Protein AF-A0A1Y2CDR1-F1 (afdb_monomer_lite)

Sequence (302 aa):
MGEGLAEIFMRPYNFKVWAIEPKYMQCEWLGERVAAPDLKLAVTNVVLNKVAGNWGPNATFKFPARGGTHGIWKAVANTLPAERVKCSTTVVGVDHKKKVVTLENGSTIKYKKLINTMPVTLLSDMLTPKIPKCWLYFPEPDSPFYRATIFSNYSPYNQPAKNVKLPTIRLAKSDAKVAGGAKEGPYWSLMLEVSESSVKPVDLETIMEETIQGCINTGLLLPTDEIVSLYHRRFYHELQKVDIWSRGRFGSWKYEVGNQDHSFMLGVECVDNVLYGVPEMTLHNPNWVNTRKNDERTLAAI

Organism: NCBI:txid329046

Foldseek 3Di:
DDPVCCVPPVQLLVCFVPVDGCVPDDCCLVPPVDDDDDPVVVVVCVVVVNDPPQDDPPSPDDFPPDDTPVVVVVVVCVVDDVVPDDPPWAFQAAEPVQQWTATPVRDIDHDPDDDDPPPPVSHQVRYPPHDQDAKDADSDPQAQFGMKGFQCVVDVVVADDQADWFAQCAFLQDNDGDPDGTDGDDDTDMDTDGDDDPSRHDDPVCNQNRRSSSCCVVVVDPRGDGDRDDDDDDDDDDDDDDPDLQAECRRLVSVLQHDPVSRVLRVVQVVCCVPPVHDSCSSPPSNVPVVDDDDPDDDDDD

Radius of gyration: 27.06 Å; chains: 1; bounding box: 52×78×67 Å

InterPro domains:
  IPR002937 Amine oxidase [PF01593] (37-132)
  IPR036188 FAD/NAD(P)-binding domain superfamily [G3DSA:3.50.50.60] (1-130)
  IPR036188 FAD/NAD(P)-binding domain superfamily [G3DSA:3.50.50.60] (131-302)
  IPR036188 FAD/NAD(P)-binding domain superfamily [SSF51905] (13-144)

Secondary structure (DSSP, 8-state):
--HHHIIIIIHHHHHHHHSS-GGGS-SGGGGGGSPPP-HHHHHHHHHTT----S-STTSS----SSSHHHHHHHHHHTTS-GGG---S--EEEEETTTTEEEETTS-EEE-SS----S-HHHHHHHEESPPPP-EEE--STTSS-SEEEEGGGT-GGGS--TT-EE---EESS--S------EE-----EEEE---BTTB---TTTHHHHHHHHHHHTTSS-TTPEE--------------SS----STTTT--GGG-SHHHHHHHHHHHHHHHHH----HHHH-HHHHHSS---S------

pLDDT: mean 83.05, std 13.32, range [38.0, 97.75]

Structure (mmCIF, N/CA/C/O backbone):
data_AF-A0A1Y2CDR1-F1
#
_entry.id   AF-A0A1Y2CDR1-F1
#
loop_
_atom_site.group_PDB
_atom_site.id
_atom_site.type_symbol
_atom_site.label_atom_id
_atom_site.label_alt_id
_atom_site.label_comp_id
_atom_site.label_asym_id
_atom_site.label_entity_id
_atom_site.label_seq_id
_atom_site.pdbx_PDB_ins_code
_atom_site.Cartn_x
_atom_site.Cartn_y
_atom_site.Cartn_z
_atom_site.occupancy
_atom_site.B_iso_or_equiv
_atom_site.auth_seq_id
_atom_site.auth_comp_id
_atom_site.auth_asym_id
_atom_site.auth_atom_id
_atom_site.pdbx_PDB_model_num
ATOM 1 N N . MET A 1 1 ? 4.660 14.869 -17.079 1.00 60.69 1 MET A N 1
ATOM 2 C CA . MET A 1 1 ? 4.572 15.010 -15.605 1.00 60.69 1 MET A CA 1
ATOM 3 C C . MET A 1 1 ? 5.437 16.189 -15.178 1.00 60.69 1 MET A C 1
ATOM 5 O O . MET A 1 1 ? 6.434 16.423 -15.843 1.00 60.69 1 MET A O 1
ATOM 9 N N . GLY A 1 2 ? 5.045 16.956 -14.156 1.00 74.62 2 GLY A N 1
ATOM 10 C CA . GLY A 1 2 ? 5.834 18.097 -13.667 1.00 74.62 2 GLY A CA 1
ATOM 11 C C . GLY A 1 2 ? 6.881 17.700 -12.620 1.00 74.62 2 GLY A C 1
ATOM 12 O O . GLY A 1 2 ? 6.710 16.694 -11.932 1.00 74.62 2 GLY A O 1
ATOM 13 N N . GLU A 1 3 ? 7.921 18.523 -12.479 1.00 79.94 3 GLU A N 1
ATOM 14 C CA . GLU A 1 3 ? 9.094 18.272 -11.625 1.00 79.94 3 GLU A CA 1
ATOM 15 C C . GLU A 1 3 ? 8.732 17.999 -10.156 1.00 79.94 3 GLU A C 1
ATOM 17 O O . GLU A 1 3 ? 9.258 17.073 -9.553 1.00 79.94 3 GLU A O 1
ATOM 22 N N . GLY A 1 4 ? 7.755 18.722 -9.596 1.00 77.62 4 GLY A N 1
ATOM 23 C CA . GLY A 1 4 ? 7.353 18.534 -8.197 1.00 77.62 4 GLY A CA 1
ATOM 24 C C . GLY A 1 4 ? 6.814 17.132 -7.888 1.00 77.62 4 GLY A C 1
ATOM 25 O O . GLY A 1 4 ? 7.171 16.547 -6.873 1.00 77.62 4 GLY A O 1
ATOM 26 N N . LEU A 1 5 ? 5.994 16.551 -8.774 1.00 69.75 5 LEU A N 1
ATOM 27 C CA . LEU A 1 5 ? 5.486 15.184 -8.579 1.00 69.75 5 LEU A CA 1
ATOM 28 C C . LEU A 1 5 ? 6.578 14.133 -8.833 1.00 69.75 5 LEU A C 1
ATOM 30 O O . LEU A 1 5 ? 6.575 13.069 -8.210 1.00 69.75 5 LEU A O 1
ATOM 34 N N . ALA A 1 6 ? 7.503 14.435 -9.747 1.00 81.19 6 ALA A N 1
ATOM 35 C CA . ALA A 1 6 ? 8.640 13.573 -10.021 1.00 81.19 6 ALA A CA 1
ATOM 36 C C . ALA A 1 6 ? 9.564 13.467 -8.799 1.00 81.19 6 ALA A C 1
ATOM 38 O O . ALA A 1 6 ? 9.912 12.356 -8.413 1.00 81.19 6 ALA A O 1
ATOM 39 N N . GLU A 1 7 ? 9.883 14.596 -8.166 1.00 87.31 7 GLU A N 1
ATOM 40 C CA . GLU A 1 7 ? 10.732 14.671 -6.972 1.00 87.31 7 GLU A CA 1
ATOM 41 C C . GLU A 1 7 ? 10.066 14.087 -5.723 1.00 87.31 7 GLU A C 1
ATOM 43 O O . GLU A 1 7 ? 10.687 13.313 -5.003 1.00 87.31 7 GLU A O 1
ATOM 48 N N . ILE A 1 8 ? 8.790 14.403 -5.475 1.00 80.94 8 ILE A N 1
ATOM 49 C CA . ILE A 1 8 ? 8.113 13.981 -4.237 1.00 80.94 8 ILE A CA 1
ATOM 50 C C . ILE A 1 8 ? 7.775 12.486 -4.253 1.00 80.94 8 ILE A C 1
ATOM 52 O O . ILE A 1 8 ? 7.810 11.836 -3.212 1.00 80.94 8 ILE A O 1
ATOM 56 N N . PHE A 1 9 ? 7.421 11.930 -5.415 1.00 83.69 9 PHE A N 1
ATOM 57 C CA . PHE A 1 9 ? 6.897 10.568 -5.491 1.00 83.69 9 PHE A CA 1
ATOM 58 C C . PHE A 1 9 ? 7.644 9.703 -6.500 1.00 83.69 9 PHE A C 1
ATOM 60 O O . PHE A 1 9 ? 8.236 8.701 -6.115 1.00 83.69 9 PHE A O 1
ATOM 67 N N . MET A 1 10 ? 7.631 10.050 -7.793 1.00 85.50 10 MET A N 1
ATOM 68 C CA . MET A 1 10 ? 8.017 9.074 -8.823 1.00 85.50 10 MET A CA 1
ATOM 69 C C . MET A 1 10 ? 9.483 8.652 -8.754 1.00 85.50 10 MET A C 1
ATOM 71 O O . MET A 1 10 ? 9.752 7.456 -8.835 1.00 85.50 10 MET A O 1
ATOM 75 N N . ARG A 1 11 ? 10.427 9.589 -8.621 1.00 90.75 11 ARG A N 1
ATOM 76 C CA . ARG A 1 11 ? 11.862 9.282 -8.550 1.00 90.75 11 ARG A CA 1
ATOM 77 C C . ARG A 1 11 ? 12.213 8.464 -7.300 1.00 90.75 11 ARG A C 1
ATOM 79 O O . ARG A 1 11 ? 12.740 7.364 -7.483 1.00 90.75 11 ARG A O 1
ATOM 86 N N . PRO A 1 12 ? 11.890 8.913 -6.068 1.00 92.25 12 PRO A N 1
ATOM 87 C CA . PRO A 1 12 ? 12.250 8.158 -4.870 1.00 92.25 12 PRO A CA 1
ATOM 88 C C . PRO A 1 12 ? 11.519 6.810 -4.792 1.00 92.25 12 PRO A C 1
ATOM 90 O O . PRO A 1 12 ? 12.143 5.789 -4.498 1.00 92.25 12 PRO A O 1
ATOM 93 N N . TYR A 1 13 ? 10.233 6.760 -5.163 1.00 91.44 13 TYR A N 1
ATOM 94 C CA . TYR A 1 13 ? 9.473 5.510 -5.184 1.00 91.44 13 TYR A CA 1
ATOM 95 C C . TYR A 1 13 ? 10.056 4.493 -6.169 1.00 91.44 13 TYR A C 1
ATOM 97 O O . TYR A 1 13 ? 10.316 3.354 -5.788 1.00 91.44 13 TYR A O 1
ATOM 105 N N . ASN A 1 14 ? 10.299 4.885 -7.427 1.00 89.69 14 ASN A N 1
ATOM 106 C CA . ASN A 1 14 ? 10.811 3.947 -8.428 1.00 89.69 14 ASN A CA 1
ATOM 107 C C . ASN A 1 14 ? 12.221 3.462 -8.076 1.00 89.69 14 ASN A C 1
ATOM 109 O O . ASN A 1 14 ? 12.494 2.279 -8.246 1.00 89.69 14 ASN A O 1
ATOM 113 N N . PHE A 1 15 ? 13.085 4.305 -7.502 1.00 92.56 15 PHE A N 1
ATOM 114 C CA . PHE A 1 15 ? 14.374 3.826 -6.999 1.00 92.56 15 PHE A CA 1
ATOM 115 C C . PHE A 1 15 ? 14.202 2.764 -5.897 1.00 92.56 15 PHE A C 1
ATOM 117 O O . PHE A 1 15 ? 14.850 1.717 -5.946 1.00 92.56 15 PHE A O 1
ATOM 124 N N . LYS A 1 16 ? 13.279 2.969 -4.942 1.00 92.69 16 LYS A N 1
ATOM 125 C CA . LYS A 1 16 ? 12.982 1.975 -3.894 1.00 92.69 16 LYS A CA 1
ATOM 126 C C . LYS A 1 16 ? 12.379 0.682 -4.450 1.00 92.69 16 LYS A C 1
ATOM 128 O O . LYS A 1 16 ? 12.640 -0.377 -3.886 1.00 92.69 16 LYS A O 1
ATOM 133 N N . VAL A 1 17 ? 11.591 0.733 -5.524 1.00 88.38 17 VAL A N 1
ATOM 134 C CA . VAL A 1 17 ? 11.005 -0.462 -6.164 1.00 88.38 17 VAL A CA 1
ATOM 135 C C . VAL A 1 17 ? 12.053 -1.236 -6.957 1.00 88.38 17 VAL A C 1
ATOM 137 O O . VAL A 1 17 ? 12.161 -2.451 -6.816 1.00 88.38 17 VAL A O 1
ATOM 140 N N . TRP A 1 18 ? 12.810 -0.533 -7.795 1.00 87.00 18 TRP A N 1
ATOM 141 C CA . TRP A 1 18 ? 13.632 -1.144 -8.838 1.00 87.00 18 TRP A CA 1
ATOM 142 C C . TRP A 1 18 ? 15.090 -1.331 -8.451 1.00 87.00 18 TRP A C 1
ATOM 144 O O . TRP A 1 18 ? 15.818 -1.999 -9.178 1.00 87.00 18 TRP A O 1
ATOM 154 N N . ALA A 1 19 ? 15.519 -0.732 -7.337 1.00 91.12 19 ALA A N 1
ATOM 155 C CA . ALA A 1 19 ? 16.913 -0.717 -6.913 1.00 91.12 19 ALA A CA 1
ATOM 156 C C . ALA A 1 19 ? 17.864 -0.197 -8.014 1.00 91.12 19 ALA A C 1
ATOM 158 O O . ALA A 1 19 ? 19.014 -0.618 -8.101 1.00 91.12 19 ALA A O 1
ATOM 159 N N . ILE A 1 20 ? 17.390 0.712 -8.871 1.00 89.56 20 ILE A N 1
ATOM 160 C CA . ILE A 1 20 ? 18.167 1.396 -9.911 1.00 89.56 20 ILE A CA 1
ATOM 161 C C . ILE A 1 20 ? 17.566 2.783 -10.149 1.00 89.56 20 ILE A C 1
ATOM 163 O O . ILE A 1 20 ? 16.355 2.973 -10.004 1.00 89.56 20 ILE A O 1
ATOM 167 N N . GLU A 1 21 ? 18.392 3.781 -10.475 1.00 87.62 21 GLU A N 1
ATOM 168 C CA . GLU A 1 21 ? 17.863 5.115 -10.761 1.00 87.62 21 GLU A CA 1
ATOM 169 C C . GLU A 1 21 ? 16.975 5.087 -12.018 1.00 87.62 21 GLU A C 1
ATOM 171 O O . GLU A 1 21 ? 17.409 4.564 -13.050 1.00 87.62 21 GLU A O 1
ATOM 176 N N . PRO A 1 22 ? 15.782 5.719 -11.998 1.00 87.88 22 PRO A N 1
ATOM 177 C CA . PRO A 1 22 ? 14.861 5.699 -13.138 1.00 87.88 22 PRO A CA 1
ATOM 178 C C . PRO A 1 22 ? 15.458 6.217 -14.452 1.00 87.88 22 PRO A C 1
ATOM 180 O O . PRO A 1 22 ? 15.007 5.825 -15.521 1.00 87.88 22 PRO A O 1
ATOM 183 N N . LYS A 1 23 ? 16.497 7.066 -14.397 1.00 88.44 23 LYS A N 1
ATOM 184 C CA . LYS A 1 23 ? 17.208 7.573 -15.587 1.00 88.44 23 LYS A CA 1
ATOM 185 C C . LYS A 1 23 ? 17.940 6.479 -16.379 1.00 88.44 23 LYS A C 1
ATOM 187 O O . LYS A 1 23 ? 18.260 6.695 -17.542 1.00 88.44 23 LYS A O 1
ATOM 192 N N . TYR A 1 24 ? 18.213 5.332 -15.754 1.00 87.25 24 TYR A N 1
ATOM 193 C CA . TYR A 1 24 ? 18.814 4.160 -16.397 1.00 87.25 24 TYR A CA 1
ATOM 194 C C . TYR A 1 24 ? 17.770 3.140 -16.868 1.00 87.25 24 TYR A C 1
ATOM 196 O O . TYR A 1 24 ? 18.131 2.097 -17.408 1.00 87.25 24 TYR A O 1
ATOM 204 N N . MET A 1 25 ? 16.479 3.418 -16.671 1.00 83.88 25 MET A N 1
ATOM 205 C CA . MET A 1 25 ? 15.390 2.564 -17.126 1.00 83.88 25 MET A CA 1
ATOM 206 C C . MET A 1 25 ? 14.817 3.107 -18.437 1.00 83.88 25 MET A C 1
ATOM 208 O O . MET A 1 25 ? 14.531 4.298 -18.557 1.00 83.88 25 MET A O 1
ATOM 212 N N . GLN A 1 26 ? 14.595 2.224 -19.413 1.00 84.06 26 GLN A N 1
ATOM 213 C CA . GLN A 1 26 ? 13.733 2.550 -20.553 1.00 84.06 26 GLN A CA 1
ATOM 214 C C . GLN A 1 26 ? 12.286 2.773 -20.074 1.00 84.06 26 GLN A C 1
ATOM 216 O O . GLN A 1 26 ? 11.955 2.401 -18.951 1.00 84.06 26 GLN A O 1
ATOM 221 N N . CYS A 1 27 ? 11.429 3.408 -20.875 1.00 80.75 27 CYS A N 1
ATOM 222 C CA . CYS A 1 27 ? 10.057 3.764 -20.481 1.00 80.75 27 CYS A CA 1
ATOM 223 C C . CYS A 1 27 ? 8.965 3.187 -21.396 1.00 80.75 27 CYS A C 1
ATOM 225 O O . CYS A 1 27 ? 7.785 3.412 -21.142 1.00 80.75 27 CYS A O 1
ATOM 227 N N . GLU A 1 28 ? 9.332 2.423 -22.425 1.00 75.81 28 GLU A N 1
ATOM 228 C CA . GLU A 1 28 ? 8.406 1.798 -23.377 1.00 75.81 28 GLU A CA 1
ATOM 229 C C . GLU A 1 28 ? 7.471 0.793 -22.686 1.00 75.81 28 GLU A C 1
ATOM 231 O O . GLU A 1 28 ? 6.288 0.714 -23.011 1.00 75.81 28 GLU A O 1
ATOM 236 N N . TRP A 1 29 ? 7.965 0.104 -21.650 1.00 73.12 29 TRP A N 1
ATOM 237 C CA . TRP A 1 29 ? 7.190 -0.830 -20.818 1.00 73.12 29 TRP A CA 1
ATOM 238 C C . TRP A 1 29 ? 6.031 -0.178 -20.044 1.00 73.12 29 TRP A C 1
ATOM 240 O O . TRP A 1 29 ? 5.140 -0.878 -19.563 1.00 73.12 29 TRP A O 1
ATOM 250 N N . LEU A 1 30 ? 6.004 1.156 -19.922 1.00 70.06 30 LEU A N 1
ATOM 251 C CA . LEU A 1 30 ? 4.859 1.873 -19.351 1.00 70.06 30 LEU A CA 1
ATOM 252 C C . LEU A 1 30 ? 3.642 1.866 -20.298 1.00 70.06 30 LEU A C 1
ATOM 254 O O . LEU A 1 30 ? 2.528 2.157 -19.851 1.00 70.06 30 LEU A O 1
ATOM 258 N N . GLY A 1 31 ? 3.836 1.533 -21.581 1.00 65.12 31 GLY A N 1
ATOM 259 C CA . GLY A 1 31 ? 2.810 1.592 -22.622 1.00 65.12 31 GLY A CA 1
ATOM 260 C C . GLY A 1 31 ? 2.225 3.001 -22.787 1.00 65.12 31 GLY A C 1
ATOM 261 O O . GLY A 1 31 ? 2.835 4.002 -22.411 1.00 65.12 31 GLY A O 1
ATOM 262 N N . GLU A 1 32 ? 0.990 3.102 -23.281 1.00 53.47 32 GLU A N 1
ATOM 263 C CA . GLU A 1 32 ? 0.272 4.384 -23.446 1.00 53.47 32 GLU A CA 1
ATOM 264 C C . GLU A 1 32 ? -0.205 5.026 -22.121 1.00 53.47 32 GLU A C 1
ATOM 266 O O . GLU A 1 32 ? -1.062 5.908 -22.108 1.00 53.47 32 GLU A O 1
ATOM 271 N N . ARG A 1 33 ? 0.320 4.608 -20.962 1.00 46.41 33 ARG A N 1
ATOM 272 C CA . ARG A 1 33 ? -0.193 5.040 -19.648 1.00 46.41 33 ARG A CA 1
ATOM 273 C C . ARG A 1 33 ? 0.323 6.403 -19.180 1.00 46.41 33 ARG A C 1
ATOM 275 O O . ARG A 1 33 ? -0.021 6.835 -18.079 1.00 46.41 33 ARG A O 1
ATOM 282 N N . VAL A 1 34 ? 1.118 7.102 -19.990 1.00 48.09 34 VAL A N 1
ATOM 283 C CA . VAL A 1 34 ? 1.659 8.429 -19.661 1.00 48.09 34 VAL A CA 1
ATOM 284 C C . VAL A 1 34 ? 1.357 9.409 -20.792 1.00 48.09 34 VAL A C 1
ATOM 286 O O . VAL A 1 34 ? 1.809 9.232 -21.917 1.00 48.09 34 VAL A O 1
ATOM 289 N N . ALA A 1 35 ? 0.607 10.470 -20.481 1.00 43.88 35 ALA A N 1
ATOM 290 C CA . ALA A 1 35 ? 0.272 11.525 -21.436 1.00 43.88 35 ALA A CA 1
ATOM 291 C C . ALA A 1 35 ? 1.541 12.185 -22.012 1.00 43.88 35 ALA A C 1
ATOM 293 O O . ALA A 1 35 ? 2.350 12.748 -21.264 1.00 43.88 35 ALA A O 1
ATOM 294 N N . ALA A 1 36 ? 1.698 12.125 -23.337 1.00 52.69 36 ALA A N 1
ATOM 295 C CA . ALA A 1 36 ? 2.827 12.704 -24.058 1.00 52.69 36 ALA A CA 1
ATOM 296 C C . ALA A 1 36 ? 2.601 14.203 -24.365 1.00 52.69 36 ALA A C 1
ATOM 298 O O . ALA A 1 36 ? 1.495 14.588 -24.750 1.00 52.69 36 ALA A O 1
ATOM 299 N N . PRO A 1 37 ? 3.619 15.069 -24.210 1.00 57.66 37 PRO A N 1
ATOM 300 C CA . PRO A 1 37 ? 3.565 16.456 -24.678 1.00 57.66 37 PRO A CA 1
ATOM 301 C C . PRO A 1 37 ? 3.687 16.557 -26.214 1.00 57.66 37 PRO A C 1
ATOM 303 O O . PRO A 1 37 ? 4.339 15.732 -26.850 1.00 57.66 37 PRO A O 1
ATOM 306 N N . ASP A 1 38 ? 3.073 17.587 -26.812 1.00 62.94 38 ASP A N 1
ATOM 307 C CA . ASP A 1 38 ? 2.983 17.777 -28.270 1.00 62.94 38 ASP A CA 1
ATOM 308 C C . ASP A 1 38 ? 4.299 18.291 -28.891 1.00 62.94 38 ASP A C 1
ATOM 310 O O . ASP A 1 38 ? 4.655 19.471 -28.810 1.00 62.94 38 ASP A O 1
ATOM 314 N N . LEU A 1 39 ? 5.004 17.379 -29.563 1.00 62.25 39 LEU A N 1
ATOM 315 C CA . LEU A 1 39 ? 6.269 17.619 -30.257 1.00 62.25 39 LEU A CA 1
ATOM 316 C C . LEU A 1 39 ? 6.134 18.541 -31.485 1.00 62.25 39 LEU A C 1
ATOM 318 O O . LEU A 1 39 ? 7.068 19.291 -31.782 1.00 62.25 39 LEU A O 1
ATOM 322 N N . LYS A 1 40 ? 4.988 18.540 -32.189 1.00 73.62 40 LYS A N 1
ATOM 323 C CA . LYS A 1 40 ? 4.786 19.407 -33.368 1.00 73.62 40 LYS A CA 1
ATOM 324 C C . LYS A 1 40 ? 4.842 20.874 -32.970 1.00 73.62 40 LYS A C 1
ATOM 326 O O . LYS A 1 40 ? 5.415 21.684 -33.702 1.00 73.62 40 LYS A O 1
ATOM 331 N N . LEU A 1 41 ? 4.298 21.209 -31.803 1.00 65.06 41 LEU A N 1
ATOM 332 C CA . LEU A 1 41 ? 4.302 22.572 -31.283 1.00 65.06 41 LEU A CA 1
ATOM 333 C C . LEU A 1 41 ? 5.728 23.061 -30.973 1.00 65.06 41 LEU A C 1
ATOM 335 O O . LEU A 1 41 ? 6.083 24.193 -31.303 1.00 65.06 41 LEU A O 1
ATOM 339 N N . ALA A 1 42 ? 6.561 22.194 -30.392 1.00 61.66 42 ALA A N 1
ATOM 340 C CA . ALA A 1 42 ? 7.946 22.515 -30.051 1.00 61.66 42 ALA A CA 1
ATOM 341 C C . ALA A 1 42 ? 8.815 22.735 -31.302 1.00 61.66 42 ALA A C 1
ATOM 343 O O . ALA A 1 42 ? 9.504 23.750 -31.404 1.00 61.66 42 ALA A O 1
ATOM 344 N N . VAL A 1 43 ? 8.731 21.830 -32.284 1.00 74.69 43 VAL A N 1
ATOM 345 C CA . VAL A 1 43 ? 9.508 21.921 -33.535 1.00 74.69 43 VAL A CA 1
ATOM 346 C C . VAL A 1 43 ? 9.092 23.139 -34.365 1.00 74.69 43 VAL A C 1
ATOM 348 O O . VAL A 1 43 ? 9.949 23.846 -34.894 1.00 74.69 43 VAL A O 1
ATOM 351 N N . THR A 1 44 ? 7.792 23.442 -34.422 1.00 75.88 44 THR A N 1
ATOM 352 C CA . THR A 1 44 ? 7.270 24.602 -35.165 1.00 75.88 44 THR A CA 1
ATOM 353 C C . THR A 1 44 ? 7.841 25.924 -34.639 1.00 75.88 44 THR A C 1
ATOM 355 O O . THR A 1 44 ? 8.213 26.788 -35.431 1.00 75.88 44 THR A O 1
ATOM 358 N N . ASN A 1 45 ? 7.972 26.085 -33.318 1.00 71.69 45 ASN A N 1
ATOM 359 C CA . ASN A 1 45 ? 8.510 27.316 -32.727 1.00 71.69 45 ASN A CA 1
ATOM 360 C C . ASN A 1 45 ? 10.010 27.507 -33.006 1.00 71.69 45 ASN A C 1
ATOM 362 O O . ASN A 1 45 ? 10.446 28.639 -33.214 1.00 71.69 45 ASN A O 1
ATOM 366 N N . VAL A 1 46 ? 10.780 26.415 -33.071 1.00 70.06 46 VAL A N 1
ATOM 367 C CA . VAL A 1 46 ? 12.217 26.449 -33.394 1.00 70.06 46 VAL A CA 1
ATOM 368 C C . VAL A 1 46 ? 12.448 26.796 -34.866 1.00 70.06 46 VAL A C 1
ATOM 370 O O . VAL A 1 46 ? 13.223 27.700 -35.162 1.00 70.06 46 VAL A O 1
ATOM 373 N N . VAL A 1 47 ? 11.745 26.132 -35.793 1.00 79.56 47 VAL A N 1
ATOM 374 C CA . VAL A 1 47 ? 11.904 26.365 -37.244 1.00 79.56 47 VAL A CA 1
ATOM 375 C C . VAL A 1 47 ? 11.505 27.788 -37.636 1.00 79.56 47 VAL A C 1
ATOM 377 O O . VAL A 1 47 ? 12.155 28.407 -38.473 1.00 79.56 47 VAL A O 1
ATOM 380 N N . LEU A 1 48 ? 10.458 28.331 -37.012 1.00 81.69 48 LEU A N 1
ATOM 381 C CA . LEU A 1 48 ? 9.978 29.688 -37.290 1.00 81.69 48 LEU A CA 1
ATOM 382 C C . LEU A 1 48 ? 10.752 30.778 -36.529 1.00 81.69 48 LEU A C 1
ATOM 384 O O . LEU A 1 48 ? 10.338 31.936 -36.556 1.00 81.69 48 LEU A O 1
ATOM 388 N N . ASN A 1 49 ? 11.839 30.414 -35.834 1.00 58.38 49 ASN A N 1
ATOM 389 C CA . ASN A 1 49 ? 12.648 31.287 -34.979 1.00 58.38 49 ASN A CA 1
ATOM 390 C C . ASN A 1 49 ? 11.790 32.159 -34.041 1.00 58.38 49 ASN A C 1
ATOM 392 O O . ASN A 1 49 ? 12.037 33.348 -33.819 1.00 58.38 49 ASN A O 1
ATOM 396 N N . LYS A 1 50 ? 10.708 31.558 -33.537 1.00 59.25 50 LYS A N 1
ATOM 397 C CA . LYS A 1 50 ? 9.678 32.230 -32.757 1.00 59.25 50 LYS A CA 1
ATOM 398 C C . LYS A 1 50 ? 10.042 32.078 -31.287 1.00 59.25 50 LYS A C 1
ATOM 400 O O . LYS A 1 50 ? 9.887 31.005 -30.707 1.00 59.25 50 LYS A O 1
ATOM 405 N N . VAL A 1 51 ? 10.515 33.160 -30.674 1.00 52.91 51 VAL A N 1
ATOM 406 C CA . VAL A 1 51 ? 10.691 33.214 -29.219 1.00 52.91 51 VAL A CA 1
ATOM 407 C C . VAL A 1 51 ? 9.312 33.022 -28.589 1.00 52.91 51 VAL A C 1
ATOM 409 O O . VAL A 1 51 ? 8.397 33.810 -28.841 1.00 52.91 51 VAL A O 1
ATOM 412 N N . ALA A 1 52 ? 9.129 31.958 -27.804 1.00 57.28 52 ALA A N 1
ATOM 413 C CA . ALA A 1 52 ? 7.945 31.849 -26.964 1.00 57.28 52 ALA A CA 1
ATOM 414 C C . ALA A 1 52 ? 7.954 33.065 -26.024 1.00 57.28 52 ALA A C 1
ATOM 416 O O . ALA A 1 52 ? 8.924 33.265 -25.296 1.00 57.28 52 ALA A O 1
ATOM 417 N N . GLY A 1 53 ? 6.924 33.918 -26.095 1.00 55.19 53 GLY A N 1
ATOM 418 C CA . GLY A 1 53 ? 6.814 35.094 -25.222 1.00 55.19 53 GLY A CA 1
ATOM 419 C C . GLY A 1 53 ? 6.798 34.697 -23.742 1.00 55.19 53 GLY A C 1
ATOM 420 O O . GLY A 1 53 ? 6.756 33.507 -23.445 1.00 55.19 53 GLY A O 1
ATOM 421 N N . ASN A 1 54 ? 6.793 35.672 -22.819 1.00 48.72 54 ASN A N 1
ATOM 422 C CA . ASN A 1 54 ? 6.638 35.417 -21.377 1.00 48.72 54 ASN A CA 1
ATOM 423 C C . ASN A 1 54 ? 5.515 34.401 -21.141 1.00 48.72 54 ASN A C 1
ATOM 425 O O . ASN A 1 54 ? 4.332 34.730 -21.238 1.00 48.72 54 ASN A O 1
ATOM 429 N N . TRP A 1 55 ? 5.902 33.154 -20.892 1.00 43.59 55 TRP A N 1
ATOM 430 C CA . TRP A 1 55 ? 4.975 32.044 -20.841 1.00 43.59 55 TRP A CA 1
ATOM 431 C C . TRP A 1 55 ? 4.834 31.568 -19.410 1.00 43.59 55 TRP A C 1
ATOM 433 O O . TRP A 1 55 ? 5.794 31.417 -18.658 1.00 43.59 55 TRP A O 1
ATOM 443 N N . GLY A 1 56 ? 3.577 31.352 -19.068 1.00 45.81 56 GLY A N 1
ATOM 444 C CA . GLY A 1 56 ? 3.098 30.998 -17.754 1.00 45.81 56 GLY A CA 1
ATOM 445 C C . GLY A 1 56 ? 1.812 31.785 -17.516 1.00 45.81 56 GLY A C 1
ATOM 446 O O . GLY A 1 56 ? 1.803 32.997 -17.742 1.00 45.81 56 GLY A O 1
ATOM 447 N N . PRO A 1 57 ? 0.725 31.163 -17.031 1.00 43.03 57 PRO A N 1
ATOM 448 C CA . PRO A 1 57 ? -0.531 31.862 -16.727 1.00 43.03 57 PRO A CA 1
ATOM 449 C C . PRO A 1 57 ? -0.391 32.981 -15.670 1.00 43.03 57 PRO A C 1
ATOM 451 O O . PRO A 1 57 ? -1.363 33.666 -15.372 1.00 43.03 57 PRO A O 1
ATOM 454 N N . ASN A 1 58 ? 0.819 33.185 -15.136 1.00 48.53 58 ASN A N 1
ATOM 455 C CA . ASN A 1 58 ? 1.171 34.136 -14.088 1.00 48.53 58 ASN A CA 1
ATOM 456 C C . ASN A 1 58 ? 2.148 35.236 -14.562 1.00 48.53 58 ASN A C 1
ATOM 458 O O . ASN A 1 58 ? 2.663 35.971 -13.724 1.00 48.53 58 ASN A O 1
ATOM 462 N N . ALA A 1 59 ? 2.430 35.358 -15.871 1.00 47.66 59 ALA A N 1
ATOM 463 C CA . ALA A 1 59 ? 3.321 36.398 -16.422 1.00 47.66 59 ALA A CA 1
ATOM 464 C C . ALA A 1 59 ? 2.874 37.827 -16.051 1.00 47.66 59 ALA A C 1
ATOM 466 O O . ALA A 1 59 ? 3.687 38.736 -15.906 1.00 47.66 59 ALA A O 1
ATOM 467 N N . THR A 1 60 ? 1.571 37.997 -15.837 1.00 53.47 60 THR A N 1
ATOM 468 C CA . THR A 1 60 ? 0.999 39.015 -14.958 1.00 53.47 60 THR A CA 1
ATOM 469 C C . THR A 1 60 ? -0.016 38.310 -14.064 1.00 53.47 60 THR A C 1
ATOM 471 O O . THR A 1 60 ? -0.720 37.410 -14.519 1.00 53.47 60 THR A O 1
ATOM 474 N N . PHE A 1 61 ? -0.096 38.678 -12.787 1.00 67.94 61 PHE A N 1
ATOM 475 C CA . PHE A 1 61 ? -1.093 38.126 -11.874 1.00 67.94 61 PHE A CA 1
ATOM 476 C C . PHE A 1 61 ? -1.743 39.247 -11.073 1.00 67.94 61 PHE A C 1
ATOM 478 O O . PHE A 1 61 ? -1.123 40.263 -10.759 1.00 67.94 61 PHE A O 1
ATOM 485 N N . LYS A 1 62 ? -3.025 39.070 -10.757 1.00 75.12 62 LYS A N 1
ATOM 486 C CA . LYS A 1 62 ? -3.748 39.987 -9.878 1.00 75.12 62 LYS A CA 1
ATOM 487 C C . LYS A 1 62 ? -3.545 39.528 -8.445 1.00 75.12 62 LYS A C 1
ATOM 489 O O . LYS A 1 62 ? -3.831 38.379 -8.114 1.00 75.12 62 LYS A O 1
ATOM 494 N N . PHE A 1 63 ? -3.078 40.437 -7.603 1.00 76.81 63 PHE A N 1
ATOM 495 C CA . PHE A 1 63 ? -2.950 40.217 -6.172 1.00 76.81 63 PHE A CA 1
ATOM 496 C C . PHE A 1 63 ? -3.922 41.140 -5.426 1.00 76.81 63 PHE A C 1
ATOM 498 O O . PHE A 1 63 ? -4.115 42.281 -5.857 1.00 76.81 63 PHE A O 1
ATOM 505 N N . PRO A 1 64 ? -4.561 40.690 -4.334 1.00 84.56 64 PRO A N 1
ATOM 506 C CA . PRO A 1 64 ? -5.455 41.535 -3.552 1.00 84.56 64 PRO A CA 1
ATOM 507 C C . PRO A 1 64 ? -4.734 42.787 -3.060 1.00 84.56 64 PRO A C 1
ATOM 509 O O . PRO A 1 64 ? -3.700 42.694 -2.403 1.00 84.56 64 PRO A O 1
ATOM 512 N N . ALA A 1 65 ? -5.309 43.960 -3.325 1.00 86.38 65 ALA A N 1
ATOM 513 C CA . ALA A 1 65 ? -4.726 45.231 -2.896 1.00 86.38 65 ALA A CA 1
ATOM 514 C C . ALA A 1 65 ? -4.592 45.342 -1.361 1.00 86.38 65 ALA A C 1
ATOM 516 O O . ALA A 1 65 ? -3.785 46.125 -0.867 1.00 86.38 65 ALA A O 1
ATOM 517 N N . ARG A 1 66 ? -5.392 44.581 -0.595 1.00 84.81 66 ARG A N 1
ATOM 518 C CA . ARG A 1 66 ? -5.376 44.518 0.877 1.00 84.81 66 ARG A CA 1
ATOM 519 C C . ARG A 1 66 ? -5.714 43.102 1.352 1.00 84.81 66 ARG A C 1
ATOM 521 O O . ARG A 1 66 ? -6.473 42.395 0.697 1.00 84.81 66 ARG A O 1
ATOM 528 N N . GLY A 1 67 ? -5.181 42.701 2.509 1.00 81.88 67 GLY A N 1
ATOM 529 C CA . GLY A 1 67 ? -5.526 41.432 3.174 1.00 81.88 67 GLY A CA 1
ATOM 530 C C . GLY A 1 67 ? -4.822 40.177 2.640 1.00 81.88 67 GLY A C 1
ATOM 531 O O . GLY A 1 67 ? -5.084 39.086 3.148 1.00 81.88 67 GLY A O 1
ATOM 532 N N . GLY A 1 68 ? -3.928 40.315 1.653 1.00 88.38 68 GLY A N 1
ATOM 533 C CA . GLY A 1 68 ? -3.197 39.195 1.052 1.00 88.38 68 GLY A CA 1
ATOM 534 C C . GLY A 1 68 ? -4.116 38.141 0.421 1.00 88.38 68 GLY A C 1
ATOM 535 O O . GLY A 1 68 ? -5.314 38.358 0.250 1.00 88.38 68 GLY A O 1
ATOM 536 N N . THR A 1 69 ? -3.573 36.967 0.097 1.00 76.69 69 THR A N 1
ATOM 537 C CA . THR A 1 69 ? -4.334 35.847 -0.495 1.00 76.69 69 THR A CA 1
ATOM 538 C C . THR A 1 69 ? -5.472 35.352 0.403 1.00 76.69 69 THR A C 1
ATOM 540 O O . THR A 1 69 ? -6.538 34.998 -0.095 1.00 76.69 69 THR A O 1
ATOM 543 N N . HIS A 1 70 ? -5.298 35.404 1.727 1.00 80.00 70 HIS A N 1
ATOM 544 C CA . HIS A 1 70 ? -6.350 35.117 2.713 1.00 80.00 70 HIS A CA 1
ATOM 545 C C . HIS A 1 70 ? -7.578 36.028 2.572 1.00 80.00 70 HIS A C 1
ATOM 547 O O . HIS A 1 70 ? -8.711 35.590 2.776 1.00 80.00 70 HIS A O 1
ATOM 553 N N . GLY A 1 71 ? -7.369 37.289 2.182 1.00 89.12 71 GLY A N 1
ATOM 554 C CA . GLY A 1 71 ? -8.443 38.254 1.952 1.00 89.12 71 GLY A CA 1
ATOM 555 C C . GLY A 1 71 ? -9.453 37.788 0.901 1.00 89.12 71 GLY A C 1
ATOM 556 O O . GLY A 1 71 ? -10.645 38.036 1.064 1.00 89.12 71 GLY A O 1
ATOM 557 N N . ILE A 1 72 ? -9.001 37.044 -0.117 1.00 86.38 72 ILE A N 1
ATOM 558 C CA . ILE A 1 72 ? -9.873 36.457 -1.146 1.00 86.38 72 ILE A CA 1
ATOM 559 C C . ILE A 1 72 ? -10.843 35.467 -0.498 1.00 86.38 72 ILE A C 1
ATOM 561 O O . ILE A 1 72 ? -12.054 35.587 -0.663 1.00 86.38 72 ILE A O 1
ATOM 565 N N . TRP A 1 73 ? -10.327 34.515 0.280 1.00 86.00 73 TRP A N 1
ATOM 566 C CA . TRP A 1 73 ? -11.138 33.457 0.884 1.00 86.00 73 TRP A CA 1
ATOM 567 C C . TRP A 1 73 ? -12.078 33.976 1.965 1.00 86.00 73 TRP A C 1
ATOM 569 O O . TRP A 1 73 ? -13.213 33.518 2.043 1.00 86.00 73 TRP A O 1
ATOM 579 N N . LYS A 1 74 ? -11.655 34.981 2.744 1.00 90.06 74 LYS A N 1
ATOM 580 C CA . LYS A 1 74 ? -12.555 35.703 3.655 1.00 90.06 74 LYS A CA 1
ATOM 581 C C . LYS A 1 74 ? -13.692 36.393 2.902 1.00 90.06 74 LYS A C 1
ATOM 583 O O . LYS A 1 74 ? -14.842 36.260 3.305 1.00 90.06 74 LYS A O 1
ATOM 588 N N . ALA A 1 75 ? -13.388 37.098 1.810 1.00 92.19 75 ALA A N 1
ATOM 589 C CA . ALA A 1 75 ? -14.409 37.765 1.006 1.00 92.19 75 ALA A CA 1
ATOM 590 C C . ALA A 1 75 ? -15.401 36.758 0.405 1.00 92.19 75 ALA A C 1
ATOM 592 O O . ALA A 1 75 ? -16.603 36.975 0.505 1.00 92.19 75 ALA A O 1
ATOM 593 N N . VAL A 1 76 ? -14.917 35.633 -0.137 1.00 88.00 76 VAL A N 1
ATOM 594 C CA . VAL A 1 76 ? -15.771 34.549 -0.650 1.00 88.00 76 VAL A CA 1
ATOM 595 C C . VAL A 1 76 ? -16.621 33.942 0.467 1.00 88.00 76 VAL A C 1
ATOM 597 O O . VAL A 1 76 ? -17.831 33.812 0.302 1.00 88.00 76 VAL A O 1
ATOM 600 N N . ALA A 1 77 ? -16.031 33.618 1.621 1.00 87.88 77 ALA A N 1
ATOM 601 C CA . ALA A 1 77 ? -16.767 33.058 2.753 1.00 87.88 77 ALA A CA 1
ATOM 602 C C . ALA A 1 77 ? -17.897 33.988 3.230 1.00 87.88 77 ALA A C 1
ATOM 604 O O . ALA A 1 77 ? -18.984 33.506 3.533 1.00 87.88 77 ALA A O 1
ATOM 605 N N . ASN A 1 78 ? -17.684 35.309 3.204 1.00 92.38 78 ASN A N 1
ATOM 606 C CA . ASN A 1 78 ? -18.697 36.307 3.566 1.00 92.38 78 ASN A CA 1
ATOM 607 C C . ASN A 1 78 ? -19.877 36.390 2.580 1.00 92.38 78 ASN A C 1
ATOM 609 O O . ASN A 1 78 ? -20.895 36.990 2.913 1.00 92.38 78 ASN A O 1
ATOM 613 N N . THR A 1 79 ? -19.760 35.814 1.378 1.00 94.25 79 THR A N 1
ATOM 614 C CA . THR A 1 79 ? -20.886 35.714 0.427 1.00 94.25 79 THR A CA 1
ATOM 615 C C . THR A 1 79 ? -21.778 34.497 0.679 1.00 94.25 79 THR A C 1
ATOM 617 O O . THR A 1 79 ? -22.855 34.394 0.092 1.00 94.25 79 THR A O 1
ATOM 620 N N . LEU A 1 80 ? -21.344 33.561 1.530 1.00 92.38 80 LEU A N 1
ATOM 621 C CA . LEU A 1 80 ? -22.094 32.350 1.845 1.00 92.38 80 LEU A CA 1
ATOM 622 C C . LEU A 1 80 ? -23.066 32.596 3.011 1.00 92.38 80 LEU A C 1
ATOM 624 O O . LEU A 1 80 ? -22.758 33.389 3.902 1.00 92.38 80 LEU A O 1
ATOM 628 N N . PRO A 1 81 ? -24.208 31.883 3.067 1.00 94.75 81 PRO A N 1
ATOM 629 C CA . PRO A 1 81 ? -25.106 31.949 4.216 1.00 94.75 81 PRO A CA 1
ATOM 630 C C . PRO A 1 81 ? -24.381 31.509 5.496 1.00 94.75 81 PRO A C 1
ATOM 632 O O . PRO A 1 81 ? -23.942 30.357 5.605 1.00 94.75 81 PRO A O 1
ATOM 635 N N . ALA A 1 82 ? -24.222 32.433 6.447 1.00 89.62 82 ALA A N 1
ATOM 636 C CA . ALA A 1 82 ? -23.379 32.250 7.629 1.00 89.62 82 ALA A CA 1
ATOM 637 C C . ALA A 1 82 ? -23.816 31.051 8.489 1.00 89.62 82 ALA A C 1
ATOM 639 O O . ALA A 1 82 ? -22.981 30.334 9.031 1.00 89.62 82 ALA A O 1
ATOM 640 N N . GLU A 1 83 ? -25.114 30.757 8.547 1.00 91.62 83 GLU A N 1
ATOM 641 C CA . GLU A 1 83 ? -25.679 29.622 9.280 1.00 91.62 83 GLU A CA 1
ATOM 642 C C . GLU A 1 83 ? -25.279 28.251 8.706 1.00 91.62 83 GLU A C 1
ATOM 644 O O . GLU A 1 83 ? -25.382 27.225 9.388 1.00 91.62 83 GLU A O 1
ATOM 649 N N . ARG A 1 84 ? -24.803 28.217 7.453 1.00 89.69 84 ARG A N 1
ATOM 650 C CA . ARG A 1 84 ? -24.318 27.002 6.783 1.00 89.69 84 ARG A CA 1
ATOM 651 C C . ARG A 1 84 ? -22.806 26.821 6.880 1.00 89.69 84 ARG A C 1
ATOM 653 O O . ARG A 1 84 ? -22.320 25.736 6.562 1.00 89.69 84 ARG A O 1
ATOM 660 N N . VAL A 1 85 ? -22.071 27.836 7.335 1.00 91.69 85 VAL A N 1
ATOM 661 C CA . VAL A 1 85 ? -20.613 27.792 7.494 1.00 91.69 85 VAL A CA 1
ATOM 662 C C . VAL A 1 85 ? -20.280 27.699 8.978 1.00 91.69 85 VAL A C 1
ATOM 664 O O . VAL A 1 85 ? -20.325 28.680 9.713 1.00 91.69 85 VAL A O 1
ATOM 667 N N . LYS A 1 86 ? -19.939 26.493 9.434 1.00 91.25 86 LYS A N 1
ATOM 668 C CA . LYS A 1 86 ? -19.596 26.240 10.837 1.00 91.25 86 LYS A CA 1
ATOM 669 C C . LYS A 1 86 ? -18.081 26.189 11.011 1.00 91.25 86 LYS A C 1
ATOM 671 O O . LYS A 1 86 ? -17.446 25.199 10.661 1.00 91.25 86 LYS A O 1
ATOM 676 N N . CYS A 1 87 ? -17.513 27.262 11.550 1.00 90.94 87 CYS A N 1
ATOM 677 C CA . CYS A 1 87 ? -16.114 27.307 11.979 1.00 90.94 87 CYS A CA 1
ATOM 678 C C . CYS A 1 87 ? -15.956 26.707 13.384 1.00 90.94 87 CYS A C 1
ATOM 680 O O . CYS A 1 87 ? -16.946 26.483 14.083 1.00 90.94 87 CYS A O 1
ATOM 682 N N . SER A 1 88 ? -14.715 26.416 13.788 1.00 91.19 88 SER A N 1
ATOM 683 C CA . SER A 1 88 ? -14.404 25.805 15.096 1.00 91.19 88 SER A CA 1
ATOM 684 C C . SER A 1 88 ? -15.217 24.532 15.372 1.00 91.19 88 SER A C 1
ATOM 686 O O . SER A 1 88 ? -15.644 24.272 16.491 1.00 91.19 88 SER A O 1
ATOM 688 N N . THR A 1 89 ? -15.495 23.774 14.310 1.00 94.25 89 THR A N 1
ATOM 689 C CA . THR A 1 89 ? -16.315 22.565 14.338 1.00 94.25 89 THR A CA 1
ATOM 690 C C . THR A 1 89 ? -15.488 21.419 13.773 1.00 94.25 89 THR A C 1
ATOM 692 O O . THR A 1 89 ? -15.415 21.229 12.559 1.00 94.25 89 THR A O 1
ATOM 695 N N . THR A 1 90 ? -14.824 20.682 14.658 1.00 95.94 90 THR A N 1
ATOM 696 C CA . THR A 1 90 ? -13.936 19.579 14.285 1.00 95.94 90 THR A CA 1
ATOM 697 C 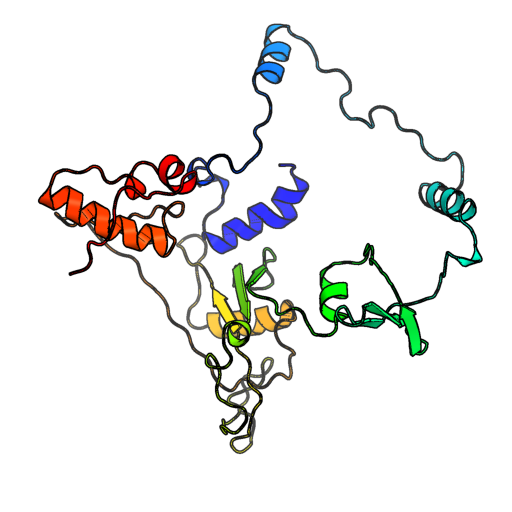C . THR A 1 90 ? -14.744 18.314 14.008 1.00 95.94 90 THR A C 1
ATOM 699 O O . THR A 1 90 ? -15.600 17.921 14.804 1.00 95.94 90 THR A O 1
ATOM 702 N N . VAL A 1 91 ? -14.469 17.660 12.878 1.00 95.25 91 VAL A N 1
ATOM 703 C CA . VAL A 1 91 ? -14.985 16.320 12.571 1.00 95.25 91 VAL A CA 1
ATOM 704 C C . VAL A 1 91 ? -14.072 15.283 13.217 1.00 95.25 91 VAL A C 1
ATOM 706 O O . VAL A 1 91 ? -12.863 15.329 13.016 1.00 95.25 91 VAL A O 1
ATOM 709 N N . VAL A 1 92 ? -14.654 14.342 13.962 1.00 96.25 92 VAL A N 1
ATOM 710 C CA . VAL A 1 92 ? -13.910 13.278 14.667 1.00 96.25 92 VAL A CA 1
ATOM 711 C C . VAL A 1 92 ? -14.300 11.870 14.214 1.00 96.25 92 VAL A C 1
ATOM 713 O O . VAL A 1 92 ? -13.638 10.899 14.567 1.00 96.25 92 VAL A O 1
ATOM 716 N N . GLY A 1 93 ? -15.362 11.732 13.417 1.00 95.75 93 GLY A N 1
ATOM 717 C CA . GLY A 1 93 ? -15.798 10.437 12.901 1.00 95.75 93 GLY A CA 1
ATOM 718 C C . GLY A 1 93 ? -16.754 10.557 11.722 1.00 95.75 93 GLY A C 1
ATOM 719 O O . GLY A 1 93 ? -17.510 11.523 11.612 1.00 95.75 93 GLY A O 1
ATOM 720 N N . VAL A 1 94 ? -16.740 9.561 10.837 1.00 95.75 94 VAL A N 1
ATOM 721 C CA . VAL A 1 94 ? -17.634 9.484 9.675 1.00 95.75 94 VAL A CA 1
ATOM 722 C C . VAL A 1 94 ? -18.165 8.060 9.526 1.00 95.75 94 VAL A C 1
ATOM 724 O O . VAL A 1 94 ? -17.461 7.181 9.039 1.00 95.75 94 VAL A O 1
ATOM 727 N N . ASP A 1 95 ? -19.432 7.832 9.875 1.00 94.94 95 ASP A N 1
ATOM 728 C CA . ASP A 1 95 ? -20.121 6.580 9.558 1.00 94.94 95 ASP A CA 1
ATOM 729 C C . ASP A 1 95 ? -20.617 6.624 8.108 1.00 94.94 95 ASP A C 1
ATOM 731 O O . ASP A 1 95 ? -21.620 7.273 7.785 1.00 94.94 95 ASP A O 1
ATOM 735 N N . HIS A 1 96 ? -19.904 5.959 7.201 1.00 87.81 96 HIS A N 1
ATOM 736 C CA . HIS A 1 96 ? -20.213 6.006 5.772 1.00 87.81 96 HIS A CA 1
ATOM 737 C C . HIS A 1 96 ? -21.341 5.058 5.355 1.00 87.81 96 HIS A C 1
ATOM 739 O O . HIS A 1 96 ? -21.919 5.227 4.277 1.00 87.81 96 HIS A O 1
ATOM 745 N N . LYS A 1 97 ? -21.691 4.081 6.202 1.00 90.31 97 LYS A N 1
ATOM 746 C CA . LYS A 1 97 ? -22.838 3.192 5.972 1.00 90.31 97 LYS A CA 1
ATOM 747 C C . LYS A 1 97 ? -24.135 3.872 6.396 1.00 90.31 97 LYS A C 1
ATOM 749 O O . LYS A 1 97 ? -25.100 3.862 5.634 1.00 90.31 97 LYS A O 1
ATOM 754 N N . LYS A 1 98 ? -24.143 4.522 7.562 1.00 95.62 98 LYS A N 1
ATOM 755 C CA . LYS A 1 98 ? -25.291 5.295 8.073 1.00 95.62 98 LYS A CA 1
ATOM 756 C C . LYS A 1 98 ? -25.369 6.709 7.497 1.00 95.62 98 LYS A C 1
ATOM 758 O O . LYS A 1 98 ? -26.412 7.352 7.614 1.00 95.62 98 LYS A O 1
ATOM 763 N N . LYS A 1 99 ? -24.294 7.170 6.852 1.00 95.06 99 LYS A N 1
ATOM 764 C CA . LYS A 1 99 ? -24.121 8.520 6.300 1.00 95.06 99 LYS A CA 1
ATOM 765 C C . LYS A 1 99 ? -24.249 9.618 7.355 1.00 95.06 99 LYS A C 1
ATOM 767 O O . LYS A 1 99 ? -25.056 10.543 7.224 1.00 95.06 99 LYS A O 1
ATOM 772 N N . VAL A 1 100 ? -23.451 9.491 8.410 1.00 97.75 100 VAL A N 1
ATOM 773 C CA . VAL A 1 100 ? -23.426 10.410 9.552 1.00 97.75 100 VAL A CA 1
ATOM 774 C C . VAL A 1 100 ? -21.995 10.864 9.818 1.00 97.75 100 VAL A C 1
ATOM 776 O O . VAL A 1 100 ? -21.072 10.060 9.783 1.00 97.75 100 VAL A O 1
ATOM 779 N N . VAL A 1 101 ? -21.811 12.154 10.071 1.00 97.12 101 VAL A N 1
ATOM 780 C CA . VAL A 1 101 ? -20.565 12.747 10.566 1.00 97.12 101 VAL A CA 1
ATOM 781 C C . VAL A 1 101 ? -20.730 13.032 12.055 1.00 97.12 101 VAL A C 1
ATOM 783 O O . VAL A 1 101 ? -21.751 13.595 12.447 1.00 97.12 101 VAL A O 1
ATOM 786 N N . THR A 1 102 ? -19.743 12.666 12.865 1.00 97.56 102 THR A N 1
ATOM 787 C CA . THR A 1 102 ? -19.675 12.965 14.300 1.00 97.56 102 THR A CA 1
ATOM 788 C C . THR A 1 102 ? -18.696 14.106 14.530 1.00 97.56 102 THR A C 1
ATOM 790 O O . THR A 1 102 ? -17.581 14.102 13.999 1.00 97.56 102 THR A O 1
ATOM 793 N N . LEU A 1 103 ? -19.128 15.088 15.312 1.00 97.31 103 LEU A N 1
ATOM 794 C CA . LEU A 1 103 ? -18.349 16.262 15.676 1.00 97.31 103 LEU A CA 1
ATOM 795 C C . LEU A 1 103 ? -17.719 16.087 17.059 1.00 97.31 103 LEU A C 1
ATOM 797 O O . LEU A 1 103 ? -18.191 15.293 17.868 1.00 97.31 103 LEU A O 1
ATOM 801 N N . GLU A 1 104 ? -16.666 16.849 17.335 1.00 96.50 104 GLU A N 1
ATOM 802 C CA . GLU A 1 104 ? -15.925 16.801 18.605 1.00 96.50 104 GLU A CA 1
ATOM 803 C C . GLU A 1 104 ? -16.808 17.057 19.837 1.00 96.50 104 GLU A C 1
ATOM 805 O O . GLU A 1 104 ? -16.625 16.434 20.876 1.00 96.50 104 GLU A O 1
ATOM 810 N N . ASN A 1 105 ? -17.842 17.891 19.705 1.00 94.56 105 ASN A N 1
ATOM 811 C CA . ASN A 1 105 ? -18.823 18.137 20.767 1.00 94.56 105 ASN A CA 1
ATOM 812 C C . ASN A 1 105 ? -19.870 17.010 20.939 1.00 94.56 105 ASN A C 1
ATOM 814 O O . ASN A 1 105 ? -20.869 17.201 21.629 1.00 94.56 105 ASN A O 1
ATOM 818 N N . GLY A 1 106 ? -19.702 15.875 20.255 1.00 94.69 106 GLY A N 1
ATOM 819 C CA . GLY A 1 106 ? -20.610 14.727 20.271 1.00 94.69 106 GLY A CA 1
ATOM 820 C C . GLY A 1 106 ? -21.851 14.863 19.382 1.00 94.69 106 GLY A C 1
ATOM 821 O O . GLY A 1 106 ? -22.562 13.878 19.173 1.00 94.69 106 GLY A O 1
ATOM 822 N N . SER A 1 107 ? -22.127 16.045 18.820 1.00 96.31 107 SER A N 1
ATOM 823 C CA . SER A 1 107 ? -23.255 16.220 17.899 1.00 96.31 107 SER A CA 1
ATOM 824 C C . SER A 1 107 ? -23.001 15.533 16.554 1.00 96.31 107 SER A C 1
ATOM 826 O O . SER A 1 107 ? -21.861 15.258 16.171 1.00 96.31 107 SER A O 1
ATOM 828 N N . THR A 1 108 ? -24.077 15.235 15.823 1.00 97.31 108 THR A N 1
ATOM 829 C CA . THR A 1 108 ? -23.996 14.500 14.557 1.00 97.31 108 THR A CA 1
ATOM 830 C C . THR A 1 108 ? -24.680 15.234 13.410 1.00 97.31 108 THR A C 1
ATOM 832 O O . THR A 1 108 ? -25.660 15.955 13.598 1.00 97.31 108 THR A O 1
ATOM 835 N N . ILE A 1 109 ? -24.158 15.050 12.196 1.00 96.56 109 ILE A N 1
ATOM 836 C CA . ILE A 1 109 ? -24.693 15.628 10.960 1.00 96.56 109 ILE A CA 1
ATOM 837 C C . ILE A 1 109 ? -24.943 14.505 9.956 1.00 96.56 109 ILE A C 1
ATOM 839 O O . ILE A 1 109 ? -24.020 13.811 9.531 1.00 96.56 109 ILE A O 1
ATOM 843 N N . LYS A 1 110 ? -26.199 14.334 9.539 1.00 97.31 110 LYS A N 1
ATOM 844 C CA . LYS A 1 110 ? -26.577 13.364 8.504 1.00 97.31 110 LYS A CA 1
ATOM 845 C C . LYS A 1 110 ? -26.375 13.958 7.113 1.00 97.31 110 LYS A C 1
ATOM 847 O O . LYS A 1 110 ? -26.707 15.119 6.880 1.00 97.31 110 LYS A O 1
ATOM 852 N N . TYR A 1 111 ? -25.893 13.155 6.169 1.00 95.31 111 TYR A N 1
ATOM 853 C CA . TYR A 1 111 ? -25.665 13.596 4.793 1.00 95.31 111 TYR A CA 1
ATOM 854 C C . TYR A 1 111 ? -26.263 12.638 3.757 1.00 95.31 111 TYR A C 1
ATOM 856 O O . TYR A 1 111 ? -26.463 11.448 3.992 1.00 95.31 111 TYR A O 1
ATOM 864 N N . LYS A 1 112 ? -26.536 13.158 2.555 1.00 91.75 112 LYS A N 1
ATOM 865 C CA . LYS A 1 112 ? -26.864 12.328 1.378 1.00 91.75 112 LYS A CA 1
ATOM 866 C C . LYS A 1 112 ? -25.605 11.964 0.591 1.00 91.75 112 LYS A C 1
ATOM 868 O O . LYS A 1 112 ? -25.432 10.804 0.197 1.00 91.75 112 LYS A O 1
ATOM 873 N N . LYS A 1 113 ? -24.743 12.965 0.396 1.00 86.69 113 LYS A N 1
ATOM 874 C CA . LYS A 1 113 ? -23.417 12.918 -0.230 1.00 86.69 113 LYS A CA 1
ATOM 875 C C . LYS A 1 113 ? -22.466 13.765 0.622 1.00 86.69 113 LYS A C 1
ATOM 877 O O . LYS A 1 113 ? -22.906 14.773 1.168 1.00 86.69 113 LYS A O 1
ATOM 882 N N . LEU A 1 114 ? -21.214 13.337 0.747 1.00 88.00 114 LEU A N 1
ATOM 883 C CA . LEU A 1 114 ? -20.180 14.018 1.525 1.00 88.00 114 LEU A CA 1
ATOM 884 C C . LEU A 1 114 ? -19.080 14.472 0.565 1.00 88.00 114 LEU A C 1
ATOM 886 O O . LEU A 1 114 ? -18.533 13.645 -0.161 1.00 88.00 114 LEU A O 1
ATOM 890 N N . ILE A 1 115 ? -18.782 15.770 0.549 1.00 88.56 115 ILE A N 1
ATOM 891 C CA . ILE A 1 115 ? -17.628 16.327 -0.163 1.00 88.56 115 ILE A CA 1
ATOM 892 C C . ILE A 1 115 ? -16.538 16.517 0.884 1.00 88.56 115 ILE A C 1
ATOM 894 O O . ILE A 1 115 ? -16.707 17.308 1.808 1.00 88.56 115 ILE A O 1
ATOM 898 N N . ASN A 1 116 ? -15.456 15.754 0.763 1.00 83.81 116 ASN A N 1
ATOM 899 C CA . ASN A 1 116 ? -14.328 15.833 1.677 1.00 83.81 116 ASN A CA 1
ATOM 900 C C . ASN A 1 116 ? -13.176 16.612 1.038 1.00 83.81 116 ASN A C 1
ATOM 902 O O . ASN A 1 116 ? -12.712 16.248 -0.039 1.00 83.81 116 ASN A O 1
ATOM 906 N N . THR A 1 117 ? -12.687 17.627 1.742 1.00 86.31 117 THR A N 1
ATOM 907 C CA . THR A 1 117 ? -11.481 18.381 1.372 1.00 86.31 117 THR A CA 1
ATOM 908 C C . THR A 1 117 ? -10.355 18.216 2.395 1.00 86.31 117 THR A C 1
ATOM 910 O O . THR A 1 117 ? -9.311 18.843 2.250 1.00 86.31 117 THR A O 1
ATOM 913 N N . MET A 1 118 ? -10.547 17.391 3.433 1.00 81.50 118 MET A N 1
ATOM 914 C CA . MET A 1 118 ? -9.482 17.012 4.363 1.00 81.50 118 MET A CA 1
ATOM 915 C C . MET A 1 118 ? -8.559 15.960 3.714 1.00 81.50 118 MET A C 1
ATOM 917 O O . MET A 1 118 ? -9.010 15.242 2.813 1.00 81.50 118 MET A O 1
ATOM 921 N N . PRO A 1 119 ? -7.305 15.802 4.176 1.00 77.00 119 PRO A N 1
ATOM 922 C CA . PRO A 1 119 ? -6.428 14.719 3.733 1.00 77.00 119 PRO A CA 1
ATOM 923 C C . PRO A 1 119 ? -7.118 13.346 3.772 1.00 77.00 119 PRO A C 1
ATOM 925 O O . PRO A 1 119 ? -7.766 12.984 4.754 1.00 77.00 119 PRO A O 1
ATOM 928 N N . VAL A 1 120 ? -6.974 12.563 2.699 1.00 69.31 120 VAL A N 1
ATOM 929 C CA . VAL A 1 120 ? -7.637 11.251 2.568 1.00 69.31 120 VAL A CA 1
ATOM 930 C C . VAL A 1 120 ? -7.192 10.252 3.640 1.00 69.31 120 VAL A C 1
ATOM 932 O O . VAL A 1 120 ? -7.979 9.401 4.045 1.00 69.31 120 VAL A O 1
ATOM 935 N N . THR A 1 121 ? -5.962 10.383 4.142 1.00 68.44 121 THR A N 1
ATOM 936 C CA . THR A 1 121 ? -5.428 9.586 5.255 1.00 68.44 121 THR A CA 1
ATOM 937 C C . THR A 1 121 ? -6.228 9.820 6.535 1.00 68.44 121 THR A C 1
ATOM 939 O O . THR A 1 121 ? -6.752 8.867 7.104 1.00 68.44 121 THR A O 1
ATOM 942 N N . LEU A 1 122 ? -6.439 11.087 6.908 1.00 74.88 122 LEU A N 1
ATOM 943 C CA . LEU A 1 122 ? -7.251 11.466 8.068 1.00 74.88 122 LEU A CA 1
ATOM 944 C C . LEU A 1 122 ? -8.701 11.001 7.920 1.00 74.88 122 LEU A C 1
ATOM 946 O O . LEU A 1 122 ? -9.255 10.413 8.846 1.00 74.88 122 LEU A O 1
ATOM 950 N N . LEU A 1 123 ? -9.304 11.189 6.738 1.00 79.81 123 LEU A N 1
ATOM 951 C CA . LEU A 1 123 ? -10.647 10.670 6.473 1.00 79.81 123 LEU A CA 1
ATOM 952 C C . LEU A 1 123 ? -10.689 9.148 6.662 1.00 79.81 123 LEU A C 1
ATOM 954 O O . LEU A 1 123 ? -11.581 8.650 7.342 1.00 79.81 123 LEU A O 1
ATOM 958 N N . SER A 1 124 ? -9.733 8.413 6.085 1.00 73.81 124 SER A N 1
ATOM 959 C CA . SER A 1 124 ? -9.656 6.952 6.200 1.00 73.81 124 SER A CA 1
ATOM 960 C C . SER A 1 124 ? -9.615 6.490 7.656 1.00 73.81 124 SER A C 1
ATOM 962 O O . SER A 1 124 ? -10.212 5.464 7.992 1.00 73.81 124 SER A O 1
ATOM 964 N N . ASP A 1 125 ? -8.939 7.240 8.522 1.00 78.31 125 ASP A N 1
ATOM 965 C CA . ASP A 1 125 ? -8.850 6.927 9.942 1.00 78.31 125 ASP A CA 1
ATOM 966 C C . ASP A 1 125 ? -10.125 7.319 10.713 1.00 78.31 125 ASP A C 1
ATOM 968 O O . ASP A 1 125 ? -10.455 6.677 11.707 1.00 78.31 125 ASP A O 1
ATOM 972 N N . MET A 1 126 ? -10.923 8.268 10.226 1.00 87.19 126 MET A N 1
ATOM 973 C CA . MET A 1 126 ? -12.222 8.631 10.818 1.00 87.19 126 MET A CA 1
ATOM 974 C C . MET A 1 126 ? -13.392 7.751 10.343 1.00 87.19 126 MET A C 1
ATOM 976 O O . MET A 1 126 ? -14.477 7.805 10.930 1.00 87.19 126 MET A O 1
ATOM 980 N N . LEU A 1 127 ? -13.211 6.962 9.278 1.00 86.50 127 LEU A N 1
ATOM 981 C CA . LEU A 1 127 ? -14.288 6.173 8.679 1.00 86.50 127 LEU A CA 1
ATOM 982 C C . LEU A 1 127 ? -14.725 4.990 9.550 1.00 86.50 127 LEU A C 1
ATOM 984 O O . LEU A 1 127 ? -13.914 4.187 10.018 1.00 86.50 127 LEU A O 1
ATOM 988 N N . THR A 1 128 ? -16.041 4.842 9.685 1.00 86.81 128 THR A N 1
ATOM 989 C CA . THR A 1 128 ? -16.704 3.673 10.263 1.00 86.81 128 THR A CA 1
ATOM 990 C C . THR A 1 128 ? -17.791 3.139 9.309 1.00 86.81 128 THR A C 1
ATOM 992 O O . THR A 1 128 ? -18.560 3.916 8.742 1.00 86.81 128 THR A O 1
ATOM 995 N N . PRO A 1 129 ? -17.866 1.817 9.063 1.00 82.75 129 PRO A N 1
ATOM 996 C CA . PRO A 1 129 ? -16.792 0.851 9.287 1.00 82.75 129 PRO A CA 1
ATOM 997 C C . PRO A 1 129 ? -15.501 1.272 8.563 1.00 82.75 129 PRO A C 1
ATOM 999 O O . PRO A 1 129 ? -15.523 2.063 7.621 1.00 82.75 129 PRO A O 1
ATOM 1002 N N . LYS A 1 130 ? -14.357 0.771 9.032 1.00 78.50 130 LYS A N 1
ATOM 1003 C CA . LYS A 1 130 ? -13.068 1.053 8.393 1.00 78.50 130 LYS A CA 1
ATOM 1004 C C . LYS A 1 130 ? -13.078 0.502 6.970 1.00 78.50 130 LYS A C 1
ATOM 1006 O O . LYS A 1 130 ? -13.514 -0.628 6.748 1.00 78.50 130 LYS A O 1
ATOM 1011 N N . ILE A 1 131 ? -12.566 1.278 6.018 1.00 67.81 131 ILE A N 1
ATOM 1012 C CA . ILE A 1 131 ? -12.256 0.751 4.689 1.00 67.81 131 ILE A CA 1
ATOM 1013 C C . ILE A 1 131 ? -10.918 0.010 4.810 1.00 67.81 131 ILE A C 1
ATOM 1015 O O . ILE A 1 131 ? -9.930 0.631 5.214 1.00 67.81 131 ILE A O 1
ATOM 1019 N N . PRO A 1 132 ? -10.862 -1.300 4.517 1.00 65.25 132 PRO A N 1
ATOM 1020 C CA . PRO A 1 132 ? -9.629 -2.061 4.640 1.00 65.25 132 PRO A CA 1
ATOM 1021 C C . PRO A 1 132 ? -8.598 -1.535 3.638 1.00 65.25 132 PRO A C 1
ATOM 1023 O O . PRO A 1 132 ? -8.824 -1.543 2.427 1.00 65.25 132 PRO A O 1
ATOM 1026 N N . LYS A 1 133 ? -7.450 -1.068 4.138 1.00 67.62 133 LYS A N 1
ATOM 1027 C CA . LYS A 1 133 ? -6.306 -0.732 3.280 1.00 67.62 133 LYS A CA 1
ATOM 1028 C C . LYS A 1 133 ? -5.789 -2.046 2.671 1.00 67.62 133 LYS A C 1
ATOM 1030 O O . LYS A 1 133 ? -5.658 -3.036 3.391 1.00 67.62 133 LYS A O 1
ATOM 1035 N N . CYS A 1 134 ? -5.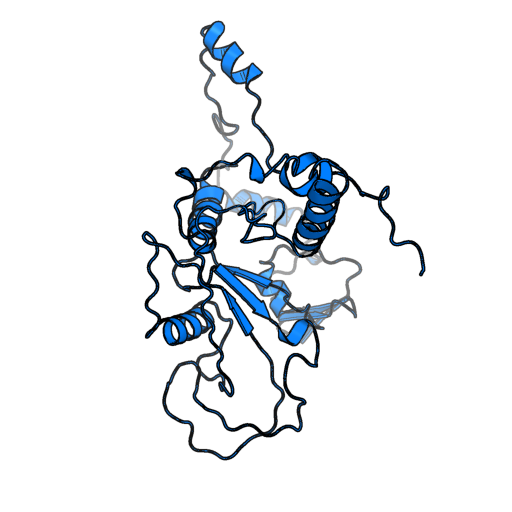548 -2.067 1.358 1.00 75.25 134 CYS A N 1
ATOM 1036 C CA . CYS A 1 134 ? -5.056 -3.257 0.655 1.00 75.25 134 CYS A CA 1
ATOM 1037 C C . CYS A 1 134 ? -3.525 -3.255 0.624 1.00 75.25 134 CYS A C 1
ATOM 1039 O O . CYS A 1 134 ? -2.897 -3.997 1.372 1.00 75.25 134 CYS A O 1
ATOM 1041 N N . TRP A 1 135 ? -2.935 -2.373 -0.183 1.00 81.19 135 TRP A N 1
ATOM 1042 C CA . TRP A 1 135 ? -1.498 -2.110 -0.213 1.00 81.19 135 TRP A CA 1
ATOM 1043 C C . TRP A 1 135 ? -1.224 -0.604 -0.165 1.00 81.19 135 TRP A C 1
ATOM 1045 O O . TRP A 1 135 ? -2.076 0.211 -0.521 1.00 81.19 135 TRP A O 1
ATOM 1055 N N . LEU A 1 136 ? -0.035 -0.250 0.305 1.00 83.75 136 LEU A N 1
ATOM 1056 C CA . LEU A 1 136 ? 0.442 1.111 0.524 1.00 83.75 136 LEU A CA 1
ATOM 1057 C C . LEU A 1 136 ? 1.828 1.263 -0.110 1.00 83.75 136 LEU A C 1
ATOM 1059 O O . LEU A 1 136 ? 2.593 0.298 -0.158 1.00 83.75 136 LEU A O 1
ATOM 1063 N N . TYR A 1 137 ? 2.129 2.466 -0.594 1.00 87.19 137 TYR A N 1
ATOM 1064 C CA . TYR A 1 137 ? 3.391 2.813 -1.245 1.00 87.19 137 TYR A CA 1
ATOM 1065 C C . TYR A 1 137 ? 4.158 3.823 -0.401 1.00 87.19 137 TYR A C 1
ATOM 1067 O O . TYR A 1 137 ? 3.549 4.754 0.121 1.00 87.19 137 TYR A O 1
ATOM 1075 N N . PHE A 1 138 ? 5.474 3.645 -0.312 1.00 91.19 138 PHE A N 1
ATOM 1076 C CA . PHE A 1 138 ? 6.338 4.433 0.569 1.00 91.19 138 PHE A CA 1
ATOM 1077 C C . PHE A 1 138 ? 7.507 5.005 -0.239 1.00 91.19 138 PHE A C 1
ATOM 1079 O O . PHE A 1 138 ? 8.513 4.310 -0.400 1.00 91.19 138 PHE A O 1
ATOM 1086 N N . PRO A 1 139 ? 7.382 6.210 -0.824 1.00 89.19 139 PRO A N 1
ATOM 1087 C CA . PRO A 1 139 ? 8.502 6.887 -1.479 1.00 89.19 139 PRO A CA 1
ATOM 1088 C C . PRO A 1 139 ? 9.579 7.352 -0.489 1.00 89.19 139 PRO A C 1
ATOM 1090 O O . PRO A 1 139 ? 10.750 7.395 -0.854 1.00 89.19 139 PRO A O 1
ATOM 1093 N N . GLU A 1 140 ? 9.209 7.691 0.746 1.00 91.31 140 GLU A N 1
ATOM 1094 C CA . GLU A 1 140 ? 10.103 8.305 1.728 1.00 91.31 140 GLU A CA 1
ATOM 1095 C C . GLU A 1 140 ? 11.240 7.358 2.180 1.00 91.31 140 GLU A C 1
ATOM 1097 O O . GLU A 1 140 ? 11.073 6.131 2.191 1.00 91.31 140 GLU A O 1
ATOM 1102 N N . PRO A 1 141 ? 12.421 7.898 2.547 1.00 92.62 141 PRO A N 1
ATOM 1103 C CA . PRO A 1 141 ? 13.591 7.098 2.924 1.00 92.62 141 PRO A CA 1
ATOM 1104 C C . PRO A 1 141 ? 13.545 6.558 4.363 1.00 92.62 141 PRO A C 1
ATOM 1106 O O . PRO A 1 141 ? 14.433 5.814 4.763 1.00 92.62 141 PRO A O 1
ATOM 1109 N N . ASP A 1 142 ? 12.532 6.915 5.152 1.00 92.75 142 ASP A N 1
ATOM 1110 C CA . ASP A 1 142 ? 12.356 6.502 6.551 1.00 92.75 142 ASP A CA 1
ATOM 1111 C C . ASP A 1 142 ? 11.852 5.054 6.715 1.00 92.75 142 ASP A C 1
ATOM 1113 O O . ASP A 1 142 ? 11.580 4.600 7.828 1.00 92.75 142 ASP A O 1
ATOM 1117 N N . SER A 1 143 ? 11.746 4.315 5.610 1.00 95.50 143 SER A N 1
ATOM 1118 C CA . SER A 1 143 ? 11.395 2.898 5.557 1.00 95.50 143 SER A CA 1
ATOM 1119 C C . SER A 1 143 ? 12.182 2.189 4.444 1.00 95.50 143 SER A C 1
ATOM 1121 O O . SER A 1 143 ? 12.317 2.735 3.345 1.00 95.50 143 SER A O 1
ATOM 1123 N N . PRO A 1 144 ? 12.671 0.953 4.659 1.00 96.06 144 PRO A N 1
ATOM 1124 C CA . PRO A 1 144 ? 13.424 0.233 3.628 1.00 96.06 144 PRO A CA 1
ATOM 1125 C C . PRO A 1 144 ? 12.520 -0.351 2.528 1.00 96.06 144 PRO A C 1
ATOM 1127 O O . PRO A 1 144 ? 12.958 -0.554 1.392 1.00 96.06 144 PRO A O 1
ATOM 1130 N N . PHE A 1 145 ? 11.251 -0.614 2.848 1.00 96.56 145 PHE A N 1
ATOM 1131 C CA . PHE A 1 145 ? 10.273 -1.220 1.948 1.00 96.56 145 PHE A CA 1
ATOM 1132 C C . PHE A 1 145 ? 9.630 -0.191 1.020 1.00 96.56 145 PHE A C 1
ATOM 1134 O O . PHE A 1 145 ? 9.355 0.942 1.410 1.00 96.56 145 PHE A O 1
ATOM 1141 N N . TYR A 1 146 ? 9.346 -0.593 -0.218 1.00 92.62 146 TYR A N 1
ATOM 1142 C CA . TYR A 1 146 ? 8.603 0.241 -1.173 1.00 92.62 146 TYR A CA 1
ATOM 1143 C C . TYR A 1 146 ? 7.093 -0.013 -1.111 1.00 92.62 146 TYR A C 1
ATOM 1145 O O . TYR A 1 146 ? 6.299 0.847 -1.501 1.00 92.62 146 TYR A O 1
ATOM 1153 N N . ARG A 1 147 ? 6.683 -1.194 -0.631 1.00 92.19 147 ARG A N 1
ATOM 1154 C CA . ARG A 1 147 ? 5.283 -1.611 -0.525 1.00 92.19 147 ARG A CA 1
ATOM 1155 C C . ARG A 1 147 ? 5.030 -2.337 0.790 1.00 92.19 147 ARG A C 1
ATOM 1157 O O . ARG A 1 147 ? 5.815 -3.199 1.178 1.00 92.19 147 ARG A O 1
ATOM 1164 N N . ALA A 1 148 ? 3.898 -2.024 1.417 1.00 91.94 148 ALA A N 1
ATOM 1165 C CA . ALA A 1 148 ? 3.338 -2.797 2.521 1.00 91.94 148 ALA A CA 1
ATOM 1166 C C . ALA A 1 148 ? 1.900 -3.203 2.190 1.00 91.94 148 ALA A C 1
ATOM 1168 O O . ALA A 1 148 ? 1.139 -2.421 1.623 1.00 91.94 148 ALA A O 1
ATOM 1169 N N . THR A 1 149 ? 1.524 -4.419 2.560 1.00 88.50 149 THR A N 1
ATOM 1170 C CA . THR A 1 149 ? 0.186 -4.982 2.376 1.00 88.50 149 THR A CA 1
ATOM 1171 C C . THR A 1 149 ? -0.368 -5.357 3.740 1.00 88.50 149 THR A C 1
ATOM 1173 O O . THR A 1 149 ? 0.293 -6.086 4.479 1.00 88.5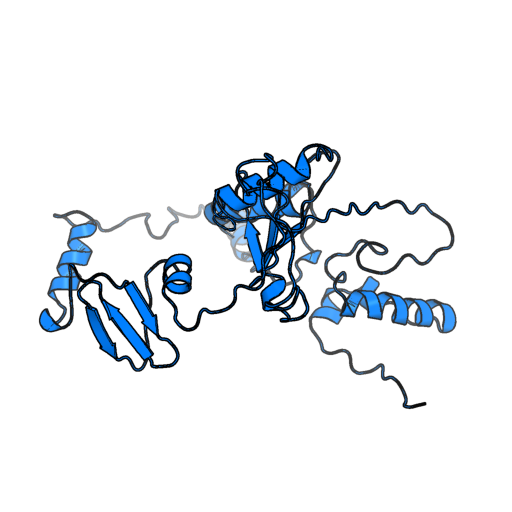0 149 THR A O 1
ATOM 1176 N N . ILE A 1 150 ? -1.586 -4.910 4.070 1.00 87.06 150 ILE A N 1
ATOM 1177 C CA . ILE A 1 150 ? -2.295 -5.409 5.259 1.00 87.06 150 ILE A CA 1
ATOM 1178 C C . ILE A 1 150 ? -2.884 -6.769 4.892 1.00 87.06 150 ILE A C 1
ATOM 1180 O O . ILE A 1 150 ? -4.042 -6.890 4.493 1.00 87.06 150 ILE A O 1
ATOM 1184 N N . PHE A 1 151 ? -2.040 -7.794 4.948 1.00 88.12 151 PHE A N 1
ATOM 1185 C CA . PHE A 1 151 ? -2.310 -9.108 4.374 1.00 88.12 151 PHE A CA 1
ATOM 1186 C C . PHE A 1 151 ? -3.506 -9.806 5.034 1.00 88.12 151 PHE A C 1
ATOM 1188 O O . PHE A 1 151 ? -4.244 -10.540 4.376 1.00 88.12 151 PHE A O 1
ATOM 1195 N N . SER A 1 152 ? -3.774 -9.489 6.303 1.00 88.44 152 SER A N 1
ATOM 1196 C CA . SER A 1 152 ? -4.947 -9.973 7.038 1.00 88.44 152 SER A CA 1
ATOM 1197 C C . SER A 1 152 ? -6.288 -9.416 6.550 1.00 88.44 152 SER A C 1
ATOM 1199 O O . SER A 1 152 ? -7.333 -9.973 6.881 1.00 88.44 152 SER A O 1
ATOM 1201 N N . ASN A 1 153 ? -6.287 -8.333 5.760 1.00 84.12 153 ASN A N 1
ATOM 1202 C CA . ASN A 1 153 ? -7.509 -7.803 5.145 1.00 84.12 153 ASN A CA 1
ATOM 1203 C C . ASN A 1 153 ? -7.948 -8.611 3.918 1.00 84.12 153 ASN A C 1
ATOM 1205 O O . ASN A 1 153 ? -9.088 -8.469 3.484 1.00 84.12 153 ASN A O 1
ATOM 1209 N N . TYR A 1 154 ? -7.059 -9.426 3.339 1.00 78.75 154 TYR A N 1
ATOM 1210 C CA . TYR A 1 154 ? -7.365 -10.189 2.125 1.00 78.75 154 TYR A CA 1
ATOM 1211 C C . TYR A 1 154 ? -8.190 -11.433 2.453 1.00 78.75 154 TYR A C 1
ATOM 1213 O O . TYR A 1 154 ? -9.057 -11.826 1.678 1.00 78.75 154 TYR A O 1
ATOM 1221 N N . SER A 1 155 ? -7.928 -12.050 3.605 1.00 83.44 155 SER A N 1
ATOM 1222 C CA . SER A 1 155 ? -8.649 -13.223 4.085 1.00 83.44 155 SER A CA 1
ATOM 1223 C C . SER A 1 155 ? -8.501 -13.341 5.602 1.00 83.44 155 SER A C 1
ATOM 1225 O O . SER A 1 155 ? -7.393 -13.153 6.102 1.00 83.44 155 SER A O 1
ATOM 1227 N N . PRO A 1 156 ? -9.559 -13.719 6.347 1.00 83.25 156 PRO A N 1
ATOM 1228 C CA . PRO A 1 156 ? -9.449 -14.003 7.779 1.00 83.25 156 PRO A CA 1
ATOM 1229 C C . PRO A 1 156 ? -8.551 -15.213 8.089 1.00 83.25 156 PRO A C 1
ATOM 1231 O O . PRO A 1 156 ? -8.156 -15.386 9.236 1.00 83.25 156 PRO A O 1
ATOM 1234 N N . TYR A 1 157 ? -8.228 -16.035 7.082 1.00 89.06 157 TYR A N 1
ATOM 1235 C CA . TYR A 1 157 ? -7.358 -17.208 7.202 1.00 89.06 157 TYR A CA 1
ATOM 1236 C C . TYR A 1 157 ? -5.874 -16.902 6.942 1.00 89.06 157 TYR A C 1
ATOM 1238 O O . TYR A 1 157 ? -5.044 -17.799 7.052 1.00 89.06 157 TYR A O 1
ATOM 1246 N N . ASN A 1 158 ? -5.524 -15.649 6.629 1.00 89.56 158 ASN A N 1
ATOM 1247 C CA . ASN A 1 158 ? -4.127 -15.207 6.504 1.00 89.56 158 ASN A CA 1
ATOM 1248 C C . ASN A 1 158 ? -3.472 -14.924 7.869 1.00 89.56 158 ASN A C 1
ATOM 1250 O O . ASN A 1 158 ? -2.321 -14.495 7.942 1.00 89.56 158 ASN A O 1
ATOM 1254 N N . GLN A 1 159 ? -4.211 -15.155 8.950 1.00 91.69 159 GLN A N 1
ATOM 1255 C CA . GLN A 1 159 ? -3.789 -14.995 10.327 1.00 91.69 159 GLN A CA 1
ATOM 1256 C C . GLN A 1 159 ? -4.463 -16.077 11.181 1.00 91.69 159 GLN A C 1
ATOM 1258 O O . GLN A 1 159 ? -5.513 -16.601 10.797 1.00 91.69 159 GLN A O 1
ATOM 1263 N N . PRO A 1 160 ? -3.899 -16.415 12.351 1.00 95.44 160 PRO A N 1
ATOM 1264 C CA . PRO A 1 160 ? -4.543 -17.347 13.263 1.00 95.44 160 PRO A CA 1
ATOM 1265 C C . PRO A 1 160 ? -5.921 -16.850 13.720 1.00 95.44 160 PRO A C 1
ATOM 1267 O O . PRO A 1 160 ? -6.176 -15.647 13.829 1.00 95.44 160 PRO A O 1
ATOM 1270 N N . ALA A 1 161 ? -6.807 -17.793 14.041 1.00 94.44 161 ALA A N 1
ATOM 1271 C CA . ALA A 1 161 ? -8.086 -17.476 14.660 1.00 94.44 161 ALA A CA 1
ATOM 1272 C C . ALA A 1 161 ? -7.883 -16.835 16.044 1.00 94.44 161 ALA A C 1
ATOM 1274 O O . ALA A 1 161 ? -6.889 -17.084 16.724 1.00 94.44 161 ALA A O 1
ATOM 1275 N N . LYS A 1 162 ? -8.856 -16.030 16.491 1.00 94.12 162 LYS A N 1
ATOM 1276 C CA . LYS A 1 162 ? -8.771 -15.264 17.747 1.00 94.12 162 LYS A CA 1
ATOM 1277 C C . LYS A 1 162 ? -8.450 -16.130 18.975 1.00 94.12 162 LYS A C 1
ATOM 1279 O O . LYS A 1 162 ? -7.750 -15.664 19.858 1.00 94.12 162 LYS A O 1
ATOM 1284 N N . ASN A 1 163 ? -8.954 -17.360 19.030 1.00 96.00 163 ASN A N 1
ATOM 1285 C CA . ASN A 1 163 ? -8.777 -18.285 20.154 1.00 96.00 163 ASN A CA 1
ATOM 1286 C C . ASN A 1 163 ? -7.431 -19.032 20.149 1.00 96.00 163 ASN A C 1
ATOM 1288 O O . ASN A 1 163 ? -7.136 -19.758 21.098 1.00 96.00 163 ASN A O 1
ATOM 1292 N N . VAL A 1 164 ? -6.631 -18.912 19.086 1.00 96.12 164 VAL A N 1
ATOM 1293 C CA . VAL A 1 164 ? -5.271 -19.462 19.071 1.00 96.12 164 VAL A CA 1
ATOM 1294 C C . VAL A 1 164 ? -4.438 -18.672 20.070 1.00 96.12 164 VAL A C 1
ATOM 1296 O O . VAL A 1 164 ? -4.558 -17.455 20.124 1.00 96.12 164 VAL A O 1
ATOM 1299 N N . LYS A 1 165 ? -3.615 -19.361 20.866 1.00 96.44 165 LYS A N 1
ATOM 1300 C CA . LYS A 1 165 ? -2.717 -18.736 21.841 1.00 96.44 165 LYS A CA 1
ATOM 1301 C C . LYS A 1 165 ? -1.297 -18.726 21.303 1.00 96.44 165 LYS A C 1
ATOM 1303 O O . LYS A 1 165 ? -0.737 -19.791 21.058 1.00 96.44 165 LYS A O 1
ATOM 1308 N N . LEU A 1 166 ? -0.708 -17.542 21.173 1.00 94.69 166 LEU A N 1
ATOM 1309 C CA . LEU A 1 166 ? 0.684 -17.362 20.765 1.00 94.69 166 LEU A CA 1
ATOM 1310 C C . LEU A 1 166 ? 1.447 -16.544 21.813 1.00 94.69 166 LEU A C 1
ATOM 1312 O O . LEU A 1 166 ? 0.881 -15.612 22.389 1.00 94.69 166 LEU A O 1
ATOM 1316 N N . PRO A 1 167 ? 2.714 -16.883 22.103 1.00 94.31 167 PRO A N 1
ATOM 1317 C CA . PRO A 1 167 ? 3.563 -16.043 22.932 1.00 94.31 167 PRO A CA 1
ATOM 1318 C C . PRO A 1 167 ? 4.009 -14.800 22.155 1.00 94.31 167 PRO A C 1
ATOM 1320 O O . PRO A 1 167 ? 4.337 -14.868 20.970 1.00 94.31 167 PRO A O 1
ATOM 1323 N N . THR A 1 168 ? 4.069 -13.666 22.845 1.00 93.75 168 THR A N 1
ATOM 1324 C CA . THR A 1 168 ? 4.735 -12.461 22.350 1.00 93.75 168 THR A CA 1
ATOM 1325 C C . THR A 1 168 ? 6.231 -12.738 22.238 1.00 93.75 168 THR A C 1
ATOM 1327 O O . THR A 1 168 ? 6.866 -13.092 23.230 1.00 93.75 168 THR A O 1
ATOM 1330 N N . ILE A 1 169 ? 6.810 -12.583 21.047 1.00 92.88 169 ILE A N 1
ATOM 1331 C CA . ILE A 1 169 ? 8.254 -12.774 20.854 1.00 92.88 169 ILE A CA 1
ATOM 1332 C C . ILE A 1 169 ? 9.040 -11.510 21.216 1.00 92.88 169 ILE A C 1
ATOM 1334 O O . ILE A 1 169 ? 10.136 -11.622 21.761 1.00 92.88 169 ILE A O 1
ATOM 1338 N N . ARG A 1 170 ? 8.467 -10.325 20.955 1.00 92.38 170 ARG A N 1
ATOM 1339 C CA . ARG A 1 170 ? 9.041 -9.002 21.256 1.00 92.38 170 ARG A CA 1
ATOM 1340 C C . ARG A 1 170 ? 7.995 -7.890 21.120 1.00 92.38 170 ARG A C 1
ATOM 1342 O O . ARG A 1 170 ? 6.904 -8.130 20.600 1.00 92.38 170 ARG A O 1
ATOM 1349 N N . LEU A 1 171 ? 8.350 -6.671 21.523 1.00 93.12 171 LEU A N 1
ATOM 1350 C CA . LEU A 1 171 ? 7.609 -5.461 21.150 1.00 93.12 171 LEU A CA 1
ATOM 1351 C C . LEU A 1 171 ? 8.186 -4.866 19.858 1.00 93.12 171 LEU A C 1
ATOM 1353 O O . LEU A 1 171 ? 9.341 -5.114 19.510 1.00 93.12 171 LEU A O 1
ATOM 1357 N N . ALA A 1 172 ? 7.411 -4.045 19.151 1.00 91.62 172 ALA A N 1
ATOM 1358 C CA . ALA A 1 172 ? 7.887 -3.402 17.927 1.00 91.62 172 ALA A CA 1
ATOM 1359 C C . ALA A 1 172 ? 9.154 -2.555 18.170 1.00 91.62 172 ALA A C 1
ATOM 1361 O O . ALA A 1 172 ? 10.132 -2.689 17.442 1.00 91.62 172 ALA A O 1
ATOM 1362 N N . LYS A 1 173 ? 9.185 -1.736 19.234 1.00 91.31 173 LYS A N 1
ATOM 1363 C CA . LYS A 1 173 ? 10.340 -0.871 19.553 1.00 91.31 173 LYS A CA 1
ATOM 1364 C C . LYS A 1 173 ? 11.460 -1.564 20.343 1.00 91.31 173 LYS A C 1
ATOM 1366 O O . LYS A 1 173 ? 12.553 -1.018 20.443 1.00 91.31 173 LYS A O 1
ATOM 1371 N N . SER A 1 174 ? 11.197 -2.723 20.946 1.00 86.44 174 SER A N 1
ATOM 1372 C CA . SER A 1 174 ? 12.170 -3.411 21.799 1.00 86.44 174 SER A CA 1
ATOM 1373 C C . SER A 1 174 ? 12.253 -4.883 21.439 1.00 86.44 174 SER A C 1
ATOM 1375 O O . SER A 1 174 ? 11.255 -5.596 21.469 1.00 86.44 174 SER A O 1
ATOM 1377 N N . ASP A 1 175 ? 13.466 -5.327 21.145 1.00 74.94 175 ASP A N 1
ATOM 1378 C CA . ASP A 1 175 ? 13.861 -6.720 20.939 1.00 74.94 175 ASP A CA 1
ATOM 1379 C C . ASP A 1 175 ? 13.859 -7.557 22.228 1.00 74.94 175 ASP A C 1
ATOM 1381 O O . ASP A 1 175 ? 14.024 -8.778 22.178 1.00 74.94 175 ASP A O 1
ATOM 1385 N N . ALA A 1 176 ? 13.626 -6.927 23.383 1.00 75.38 176 ALA A N 1
ATOM 1386 C CA . ALA A 1 176 ? 13.504 -7.625 24.645 1.00 75.38 176 ALA A CA 1
ATOM 1387 C C . ALA A 1 176 ? 12.353 -8.636 24.582 1.00 75.38 176 ALA A C 1
ATOM 1389 O O . ALA A 1 176 ? 11.210 -8.310 24.239 1.00 75.38 176 ALA A O 1
ATOM 1390 N N . LYS A 1 177 ? 12.653 -9.878 24.979 1.00 70.31 177 LYS A N 1
ATOM 1391 C CA . LYS A 1 177 ? 11.628 -10.902 25.173 1.00 70.31 177 LYS A CA 1
ATOM 1392 C C . LYS A 1 177 ? 10.629 -10.402 26.206 1.00 70.31 177 LYS A C 1
ATOM 1394 O O . LYS A 1 177 ? 10.992 -10.099 27.343 1.00 70.31 177 LYS A O 1
ATOM 1399 N N . VAL A 1 178 ? 9.363 -10.352 25.817 1.00 77.19 178 VAL A N 1
ATOM 1400 C CA . VAL A 1 178 ? 8.287 -9.996 26.736 1.00 77.19 178 VAL A CA 1
ATOM 1401 C C . VAL A 1 178 ? 8.037 -11.196 27.642 1.00 77.19 178 VAL A C 1
ATOM 1403 O O . VAL A 1 178 ? 7.642 -12.265 27.181 1.00 77.19 178 VAL A O 1
ATOM 1406 N N . ALA A 1 179 ? 8.295 -11.037 28.940 1.00 68.12 179 ALA A N 1
ATOM 1407 C CA . ALA A 1 179 ? 7.969 -12.060 29.924 1.00 68.12 179 ALA A CA 1
ATOM 1408 C C . ALA A 1 179 ? 6.442 -12.251 29.976 1.00 68.12 179 ALA A C 1
ATOM 1410 O O . ALA A 1 179 ? 5.699 -11.319 30.280 1.00 68.12 179 ALA A O 1
ATOM 1411 N N . GLY A 1 180 ? 5.964 -13.455 29.659 1.00 70.81 180 GLY A N 1
ATOM 1412 C CA . GLY A 1 180 ? 4.538 -13.774 29.642 1.00 70.81 180 GLY A CA 1
ATOM 1413 C C . GLY A 1 180 ? 4.237 -15.105 28.955 1.00 70.81 180 GLY A C 1
ATOM 1414 O O . GLY A 1 180 ? 5.014 -15.585 28.134 1.00 70.81 180 GLY A O 1
ATOM 1415 N N . GLY A 1 181 ? 3.110 -15.723 29.314 1.00 84.75 181 GLY A N 1
ATOM 1416 C CA . GLY A 1 181 ? 2.596 -16.918 28.638 1.00 84.75 181 GLY A CA 1
ATOM 1417 C C . GLY A 1 181 ? 1.899 -16.587 27.315 1.00 84.75 181 GLY A C 1
ATOM 1418 O O . GLY A 1 181 ? 1.637 -15.425 27.011 1.00 84.75 181 GLY A O 1
ATOM 1419 N N . ALA A 1 182 ? 1.566 -17.618 26.537 1.00 92.81 182 ALA A N 1
ATOM 1420 C CA . ALA A 1 182 ? 0.833 -17.458 25.284 1.00 92.81 182 ALA A CA 1
ATOM 1421 C C . ALA A 1 182 ? -0.550 -16.816 25.510 1.00 92.81 182 ALA A C 1
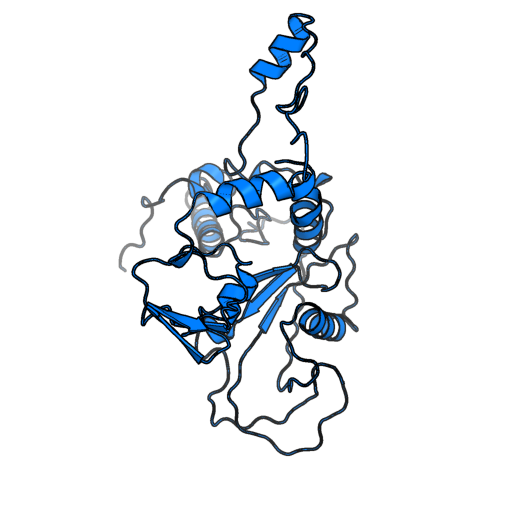ATOM 1423 O O . ALA A 1 182 ? -1.331 -17.286 26.343 1.00 92.81 182 ALA A O 1
ATOM 1424 N N . LYS A 1 183 ? -0.854 -15.758 24.749 1.00 93.06 183 LYS A N 1
ATOM 1425 C CA . LYS A 1 183 ? -2.113 -15.002 24.809 1.00 93.06 183 LYS A CA 1
ATOM 1426 C C . LYS A 1 183 ? -2.944 -15.259 23.558 1.00 93.06 183 LYS A C 1
ATOM 1428 O O . LYS A 1 183 ? -2.396 -15.513 22.487 1.00 93.06 183 LYS A O 1
ATOM 1433 N N . GLU A 1 184 ? -4.260 -15.184 23.711 1.00 95.94 184 GLU A N 1
ATOM 1434 C CA . GLU A 1 184 ? -5.197 -15.192 22.585 1.00 95.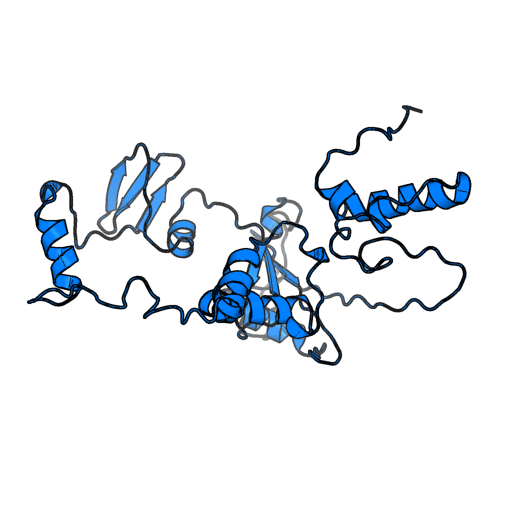94 184 GLU A CA 1
ATOM 1435 C C . GLU A 1 184 ? -5.073 -13.907 21.752 1.00 95.94 184 GLU A C 1
ATOM 1437 O O . GLU A 1 184 ? -4.534 -12.903 22.219 1.00 95.94 184 GLU A O 1
ATOM 1442 N N . GLY A 1 185 ? -5.570 -13.945 20.515 1.00 91.56 185 GLY A N 1
ATOM 1443 C CA . GLY A 1 185 ? -5.621 -12.793 19.616 1.00 91.56 185 GLY A CA 1
ATOM 1444 C C . GLY A 1 185 ? -6.654 -11.726 20.034 1.00 91.56 185 GLY A C 1
ATOM 1445 O O . GLY A 1 185 ? -7.111 -11.678 21.178 1.00 91.56 185 GLY A O 1
ATOM 1446 N N . PRO A 1 186 ? -7.120 -10.871 19.103 1.00 93.06 186 PRO A N 1
ATOM 1447 C CA . PRO A 1 186 ? -7.057 -11.019 17.649 1.00 93.06 186 PRO A CA 1
ATOM 1448 C C . PRO A 1 186 ? -5.674 -10.732 17.054 1.00 93.06 186 PRO A C 1
ATOM 1450 O O . PRO A 1 186 ? -4.893 -9.970 17.611 1.00 93.06 186 PRO A O 1
ATOM 1453 N N . TYR A 1 187 ? -5.418 -11.318 15.884 1.00 93.75 187 TYR A N 1
ATOM 1454 C CA . TYR A 1 187 ? -4.186 -11.130 15.120 1.00 93.75 187 TYR A CA 1
ATOM 1455 C C . TYR A 1 187 ? -4.459 -10.382 13.815 1.00 93.75 187 TYR A C 1
ATOM 1457 O O . TYR A 1 187 ? -5.554 -10.450 13.254 1.00 93.75 187 TYR A O 1
ATOM 1465 N N . TRP A 1 188 ? -3.436 -9.703 13.315 1.00 93.81 188 TRP A N 1
ATOM 1466 C CA . TRP A 1 188 ? -3.396 -9.083 11.996 1.00 93.81 188 TRP A CA 1
ATOM 1467 C C . TRP A 1 188 ? -1.981 -9.246 11.421 1.00 93.81 188 TRP A C 1
ATOM 1469 O O . TRP A 1 188 ? -1.065 -9.633 12.147 1.00 93.81 188 TRP A O 1
ATOM 1479 N N . SER A 1 189 ? -1.808 -9.036 10.115 1.00 94.06 189 SER A N 1
ATOM 1480 C CA . SER A 1 189 ? -0.545 -9.331 9.425 1.00 94.06 189 SER A CA 1
ATOM 1481 C C . SER A 1 189 ? -0.175 -8.248 8.415 1.00 94.06 189 SER A C 1
ATOM 1483 O O . SER A 1 189 ? -1.033 -7.755 7.674 1.00 94.06 189 SER A O 1
ATOM 1485 N N . LEU A 1 190 ? 1.119 -7.920 8.376 1.00 94.69 190 LEU A N 1
ATOM 1486 C CA . LEU A 1 190 ? 1.757 -7.094 7.356 1.00 94.69 190 LEU A CA 1
ATOM 1487 C C . LEU A 1 190 ? 2.667 -7.958 6.482 1.00 94.69 190 LEU A C 1
ATOM 1489 O O . LEU A 1 190 ? 3.441 -8.765 6.989 1.00 94.69 190 LEU A O 1
ATOM 1493 N N . MET A 1 191 ? 2.616 -7.727 5.173 1.00 95.19 191 MET A N 1
ATOM 1494 C CA . MET A 1 191 ? 3.584 -8.248 4.209 1.00 95.19 191 MET A CA 1
ATOM 1495 C C . MET A 1 191 ? 4.298 -7.069 3.551 1.00 95.19 191 MET A C 1
ATOM 1497 O O . MET A 1 191 ? 3.636 -6.179 3.013 1.00 95.19 191 MET A O 1
ATOM 1501 N N . LEU A 1 192 ? 5.630 -7.052 3.611 1.00 95.12 192 LEU A N 1
ATOM 1502 C CA . LEU A 1 192 ? 6.463 -5.940 3.149 1.00 95.12 192 LEU A CA 1
ATOM 1503 C C . LEU A 1 192 ? 7.478 -6.416 2.111 1.00 95.12 192 LEU A C 1
ATOM 1505 O O . LEU A 1 192 ? 7.944 -7.552 2.169 1.00 95.12 192 LEU A O 1
ATOM 1509 N N . GLU A 1 193 ? 7.818 -5.541 1.167 1.00 94.19 193 GLU A N 1
ATOM 1510 C CA . GLU A 1 193 ? 8.742 -5.851 0.073 1.00 94.19 193 GLU A CA 1
ATOM 1511 C C . GLU A 1 193 ? 9.873 -4.823 -0.007 1.00 94.19 193 GLU A C 1
ATOM 1513 O O . GLU A 1 193 ? 9.634 -3.612 -0.064 1.00 94.19 193 GLU A O 1
ATOM 1518 N N . VAL A 1 194 ? 11.107 -5.330 -0.047 1.00 95.06 194 VAL A N 1
ATOM 1519 C CA . VAL A 1 194 ? 12.352 -4.563 -0.161 1.00 95.06 194 VAL A CA 1
ATOM 1520 C C . VAL A 1 194 ? 13.108 -5.061 -1.391 1.00 95.06 194 VAL A C 1
ATOM 1522 O O . VAL A 1 194 ? 13.242 -6.265 -1.595 1.00 95.06 194 VAL A O 1
ATOM 1525 N N . SER A 1 195 ? 13.577 -4.136 -2.226 1.00 92.62 195 SER A N 1
ATOM 1526 C CA . SER A 1 195 ? 14.440 -4.435 -3.373 1.00 92.62 195 SER A CA 1
ATOM 1527 C C . SER A 1 195 ? 15.919 -4.336 -2.992 1.00 92.62 195 SER A C 1
ATOM 1529 O O . SER A 1 195 ? 16.288 -3.547 -2.117 1.00 92.62 195 SER A O 1
ATOM 1531 N N . GLU A 1 196 ? 16.762 -5.101 -3.677 1.00 90.56 196 GLU A N 1
ATOM 1532 C CA . GLU A 1 196 ? 18.214 -5.126 -3.496 1.00 90.56 196 GLU A CA 1
ATOM 1533 C C . GLU A 1 196 ? 18.900 -5.112 -4.870 1.00 90.56 196 GLU A C 1
ATOM 1535 O O . GLU A 1 196 ? 18.428 -5.752 -5.812 1.00 90.56 196 GLU A O 1
ATOM 1540 N N . SER A 1 197 ? 20.015 -4.393 -4.988 1.00 87.88 197 SER A N 1
ATOM 1541 C CA . SER A 1 197 ? 20.925 -4.455 -6.139 1.00 87.88 197 SER A CA 1
ATOM 1542 C C . SER A 1 197 ? 22.342 -4.045 -5.724 1.00 87.88 197 SER A C 1
ATOM 1544 O O . SER A 1 197 ? 22.571 -3.624 -4.591 1.00 87.88 197 SER A O 1
ATOM 1546 N N . SER A 1 198 ? 23.296 -4.078 -6.657 1.00 86.88 198 SER A N 1
ATOM 1547 C CA . SER A 1 198 ? 24.646 -3.546 -6.426 1.00 86.88 198 SER A CA 1
ATOM 1548 C C . SER A 1 198 ? 24.676 -2.047 -6.095 1.00 86.88 198 SER A C 1
ATOM 1550 O O . SER A 1 198 ? 25.608 -1.594 -5.437 1.00 86.88 198 SER A O 1
ATOM 1552 N N . VAL A 1 199 ? 23.670 -1.275 -6.524 1.00 89.56 199 VAL A N 1
ATOM 1553 C CA . VAL A 1 199 ? 23.562 0.174 -6.257 1.00 89.56 199 VAL A CA 1
ATOM 1554 C C . VAL A 1 199 ? 22.579 0.506 -5.128 1.00 89.56 199 VAL A C 1
ATOM 1556 O O . VAL A 1 199 ? 22.484 1.657 -4.710 1.00 89.56 199 VAL A O 1
ATOM 1559 N N . LYS A 1 200 ? 21.862 -0.500 -4.616 1.00 91.75 200 LYS A N 1
ATOM 1560 C CA . LYS A 1 200 ? 21.016 -0.429 -3.419 1.00 91.75 200 LYS A CA 1
ATOM 1561 C C . LYS A 1 200 ? 21.237 -1.709 -2.595 1.00 91.75 200 LYS A C 1
ATOM 1563 O O . LYS A 1 200 ? 20.368 -2.589 -2.603 1.00 91.75 200 LYS A O 1
ATOM 1568 N N . PRO A 1 201 ? 22.408 -1.849 -1.948 1.00 92.38 201 PRO A N 1
ATOM 1569 C CA . PRO A 1 201 ? 22.703 -3.020 -1.135 1.00 92.38 201 PRO A CA 1
ATOM 1570 C C . PRO A 1 201 ? 21.737 -3.104 0.050 1.00 92.38 201 PRO A C 1
ATOM 1572 O O . PRO A 1 201 ? 21.248 -2.086 0.543 1.00 92.38 201 PRO A O 1
ATOM 1575 N N . VAL A 1 202 ? 21.461 -4.328 0.491 1.00 93.88 202 VAL A N 1
ATOM 1576 C CA . VAL A 1 202 ? 20.636 -4.618 1.665 1.00 93.88 202 VAL A CA 1
ATOM 1577 C C . VAL A 1 202 ? 21.450 -5.496 2.598 1.00 93.88 202 VAL A C 1
ATOM 1579 O O . VAL A 1 202 ? 21.944 -6.546 2.189 1.00 93.88 202 VAL A O 1
ATOM 1582 N N . ASP A 1 203 ? 21.575 -5.068 3.847 1.00 94.81 203 ASP A N 1
ATOM 1583 C CA . ASP A 1 203 ? 22.170 -5.885 4.894 1.00 94.81 203 ASP A CA 1
ATOM 1584 C C . ASP A 1 203 ? 21.108 -6.845 5.447 1.00 94.81 203 ASP A C 1
ATOM 1586 O O . ASP A 1 203 ? 20.107 -6.445 6.040 1.00 94.81 203 ASP A O 1
ATOM 1590 N N . LEU A 1 204 ? 21.299 -8.141 5.200 1.00 91.94 204 LEU A N 1
ATOM 1591 C CA . LEU A 1 204 ? 20.341 -9.169 5.600 1.00 91.94 204 LEU A CA 1
ATOM 1592 C C . LEU A 1 204 ? 20.329 -9.422 7.108 1.00 91.94 204 LEU A C 1
ATOM 1594 O O . LEU A 1 204 ? 19.350 -9.985 7.602 1.00 91.94 204 LEU A O 1
ATOM 1598 N N . GLU A 1 205 ? 21.387 -9.035 7.823 1.00 93.75 205 GLU A N 1
ATOM 1599 C CA . GLU A 1 205 ? 21.441 -9.156 9.278 1.00 93.75 205 GLU A CA 1
ATOM 1600 C C . GLU A 1 205 ? 20.544 -8.103 9.940 1.00 93.75 205 GLU A C 1
ATOM 1602 O O . GLU A 1 205 ? 19.892 -8.393 10.944 1.00 93.75 205 GLU A O 1
ATOM 1607 N N . THR A 1 206 ? 20.434 -6.911 9.342 1.00 95.31 206 THR A N 1
ATOM 1608 C CA . THR A 1 206 ? 19.684 -5.778 9.910 1.00 95.31 206 THR A CA 1
ATOM 1609 C C . THR A 1 206 ? 18.312 -5.554 9.275 1.00 95.31 206 THR A C 1
ATOM 1611 O O . THR A 1 206 ? 17.455 -4.928 9.903 1.00 95.31 206 THR A O 1
ATOM 1614 N N . ILE A 1 207 ? 18.041 -6.087 8.074 1.00 95.69 207 ILE A N 1
ATOM 1615 C CA . ILE A 1 207 ? 16.842 -5.727 7.296 1.00 95.69 207 ILE A CA 1
ATOM 1616 C C . ILE A 1 207 ? 15.518 -5.960 8.031 1.00 95.69 207 ILE A C 1
ATOM 1618 O O . ILE A 1 207 ? 14.553 -5.217 7.830 1.00 95.69 207 ILE A O 1
ATOM 1622 N N . MET A 1 208 ? 15.447 -6.976 8.894 1.00 95.19 208 MET A N 1
ATOM 1623 C CA . MET A 1 208 ? 14.249 -7.230 9.696 1.00 95.19 208 MET A CA 1
ATOM 1624 C C . MET A 1 208 ? 13.997 -6.090 10.689 1.00 95.19 208 MET A C 1
ATOM 1626 O O . MET A 1 208 ? 12.881 -5.574 10.763 1.00 95.19 208 MET A O 1
ATOM 1630 N N . GLU A 1 209 ? 15.036 -5.661 11.406 1.00 95.06 209 GLU A N 1
ATOM 1631 C CA . GLU A 1 209 ? 14.955 -4.559 12.369 1.00 95.06 209 GLU A CA 1
ATOM 1632 C C . GLU A 1 209 ? 14.644 -3.237 11.671 1.00 95.06 209 GLU A C 1
ATOM 1634 O O . GLU A 1 209 ? 13.748 -2.506 12.092 1.00 95.06 209 GLU A O 1
ATOM 1639 N N . GLU A 1 210 ? 15.308 -2.968 10.547 1.00 96.31 210 GLU A N 1
ATOM 1640 C CA . GLU A 1 210 ? 15.040 -1.787 9.725 1.00 96.31 210 GLU A CA 1
ATOM 1641 C C . GLU A 1 210 ? 13.597 -1.771 9.204 1.00 96.31 210 GLU A C 1
ATOM 1643 O O . GLU A 1 210 ? 12.956 -0.720 9.159 1.00 96.31 210 GLU A O 1
ATOM 1648 N N . THR A 1 211 ? 13.051 -2.935 8.841 1.00 96.88 211 THR A N 1
ATOM 1649 C CA . THR A 1 211 ? 11.666 -3.065 8.372 1.00 96.88 211 THR A CA 1
ATOM 1650 C C . THR A 1 211 ? 10.668 -2.811 9.500 1.00 96.88 211 THR A C 1
ATOM 1652 O O . THR A 1 211 ? 9.694 -2.083 9.292 1.00 96.88 211 THR A O 1
ATOM 1655 N N . ILE A 1 212 ? 10.905 -3.348 10.701 1.00 96.31 212 ILE A N 1
ATOM 1656 C CA . ILE A 1 212 ? 10.061 -3.081 11.878 1.00 96.31 212 ILE A CA 1
ATOM 1657 C C . ILE A 1 212 ? 10.121 -1.592 12.240 1.00 96.31 212 ILE A C 1
ATOM 1659 O O . ILE A 1 212 ? 9.079 -0.962 12.432 1.00 96.31 212 ILE A O 1
ATOM 1663 N N . GLN A 1 213 ? 11.317 -0.999 12.252 1.00 96.19 213 GLN A N 1
ATOM 1664 C CA . GLN A 1 213 ? 11.490 0.427 12.517 1.00 96.19 213 GLN A CA 1
ATOM 1665 C C . GLN A 1 213 ? 10.803 1.289 11.449 1.00 96.19 213 GLN A C 1
ATOM 1667 O O . GLN A 1 213 ? 10.119 2.253 11.787 1.00 96.19 213 GLN A O 1
ATOM 1672 N N . GLY A 1 214 ? 10.895 0.910 10.172 1.00 95.31 214 GLY A N 1
ATOM 1673 C CA . GLY A 1 214 ? 10.172 1.565 9.082 1.00 95.31 214 GLY A CA 1
ATOM 1674 C C . GLY A 1 214 ? 8.651 1.475 9.240 1.00 95.31 214 GLY A C 1
ATOM 1675 O O . GLY A 1 214 ? 7.941 2.440 8.957 1.00 95.31 214 GLY A O 1
ATOM 1676 N N . CYS A 1 215 ? 8.126 0.359 9.755 1.00 94.69 215 CYS A N 1
ATOM 1677 C CA . CYS A 1 215 ? 6.704 0.247 10.089 1.00 94.69 215 CYS A CA 1
ATOM 1678 C C . CYS A 1 215 ? 6.300 1.217 11.208 1.00 94.69 215 CYS A C 1
ATOM 1680 O O . CYS A 1 215 ? 5.207 1.775 11.155 1.00 94.69 215 CYS A O 1
ATOM 1682 N N . ILE A 1 216 ? 7.166 1.457 12.197 1.00 92.44 216 ILE A N 1
ATOM 1683 C CA . ILE A 1 216 ? 6.915 2.447 13.256 1.00 92.44 216 ILE A CA 1
ATOM 1684 C C . ILE A 1 216 ? 6.941 3.869 12.684 1.00 92.44 216 ILE A C 1
ATOM 1686 O O . ILE A 1 216 ? 6.020 4.644 12.930 1.00 92.44 216 ILE A O 1
ATOM 1690 N N . ASN A 1 217 ? 7.963 4.200 11.889 1.00 90.69 217 ASN A N 1
ATOM 1691 C CA . ASN A 1 217 ? 8.134 5.531 11.293 1.00 90.69 217 ASN A CA 1
ATOM 1692 C C . ASN A 1 217 ? 6.925 5.930 10.432 1.00 90.69 217 ASN A C 1
ATOM 1694 O O . ASN A 1 217 ? 6.456 7.063 10.485 1.00 90.69 217 ASN A O 1
ATOM 1698 N N . THR A 1 218 ? 6.374 4.960 9.702 1.00 86.62 218 THR A N 1
ATOM 1699 C CA . THR A 1 218 ? 5.228 5.147 8.802 1.00 86.62 218 THR A CA 1
ATOM 1700 C C . THR A 1 218 ? 3.865 5.010 9.493 1.00 86.62 218 THR A C 1
ATOM 1702 O O . THR A 1 218 ? 2.826 5.151 8.844 1.00 86.62 218 THR A O 1
ATOM 1705 N N . GLY A 1 219 ? 3.841 4.722 10.800 1.00 86.88 219 GLY A N 1
ATOM 1706 C CA . GLY A 1 219 ? 2.612 4.515 11.569 1.00 86.88 219 GLY A CA 1
ATOM 1707 C C . GLY A 1 219 ? 1.855 3.227 11.222 1.00 86.88 219 GLY A C 1
ATOM 1708 O O . GLY A 1 219 ? 0.671 3.112 11.538 1.00 86.88 219 GLY A O 1
ATOM 1709 N N . LEU A 1 220 ? 2.510 2.264 10.562 1.00 88.19 220 LEU A N 1
ATOM 1710 C CA . LEU A 1 220 ? 1.975 0.916 10.361 1.00 88.19 220 LEU A CA 1
ATOM 1711 C C . LEU A 1 220 ? 1.983 0.102 11.657 1.00 88.19 220 LEU A C 1
ATOM 1713 O O . LEU A 1 220 ? 1.080 -0.702 11.848 1.00 88.19 220 LEU A O 1
ATOM 1717 N N . LEU A 1 221 ? 2.975 0.317 12.526 1.00 90.25 221 LEU A N 1
ATOM 1718 C CA . LEU A 1 221 ? 3.056 -0.259 13.870 1.00 90.25 221 LEU A CA 1
ATOM 1719 C C . LEU A 1 221 ? 3.132 0.847 14.921 1.00 90.25 221 LEU A C 1
ATOM 1721 O O . LEU A 1 221 ? 3.799 1.864 14.728 1.00 90.25 221 LEU A O 1
ATOM 1725 N N . LEU A 1 222 ? 2.508 0.619 16.072 1.00 88.19 222 LEU A N 1
ATOM 1726 C CA . LEU A 1 222 ? 2.796 1.377 17.282 1.00 88.19 222 LEU A CA 1
ATOM 1727 C C . LEU A 1 222 ? 4.054 0.808 17.958 1.00 88.19 222 LEU A C 1
ATOM 1729 O O . LEU A 1 222 ? 4.263 -0.404 17.944 1.00 88.19 222 LEU A O 1
ATOM 1733 N N . PRO A 1 223 ? 4.868 1.635 18.642 1.00 88.94 223 PRO A N 1
ATOM 1734 C CA . PRO A 1 223 ? 6.038 1.163 19.391 1.00 88.94 223 PRO A CA 1
ATOM 1735 C C . PRO A 1 223 ? 5.760 0.029 20.391 1.00 88.94 223 PRO A C 1
ATOM 1737 O O . PRO A 1 223 ? 6.656 -0.753 20.708 1.00 88.94 223 PRO A O 1
ATOM 1740 N N . THR A 1 224 ? 4.531 -0.026 20.904 1.00 90.19 224 THR A N 1
ATOM 1741 C CA . THR A 1 224 ? 4.050 -0.984 21.906 1.00 90.19 224 THR A CA 1
ATOM 1742 C C . THR A 1 224 ? 3.368 -2.209 21.306 1.00 90.19 224 THR A C 1
ATOM 1744 O O . THR A 1 224 ? 2.913 -3.055 22.072 1.00 90.19 224 THR A O 1
ATOM 1747 N N . ASP A 1 225 ? 3.249 -2.306 19.980 1.00 91.56 225 ASP A N 1
ATOM 1748 C CA . ASP A 1 225 ? 2.607 -3.459 19.355 1.00 91.56 225 ASP A CA 1
ATOM 1749 C C . ASP A 1 225 ? 3.405 -4.736 19.639 1.00 91.56 225 ASP A C 1
ATOM 1751 O O . ASP A 1 225 ? 4.636 -4.773 19.543 1.00 91.56 225 ASP A O 1
ATOM 1755 N N . GLU A 1 226 ? 2.679 -5.787 20.013 1.00 93.12 226 GLU A N 1
ATOM 1756 C CA . GLU A 1 226 ? 3.230 -7.106 20.292 1.00 93.12 226 GLU A CA 1
ATOM 1757 C C . GLU A 1 226 ? 3.449 -7.864 18.978 1.00 93.12 226 GLU A C 1
ATOM 1759 O O . GLU A 1 226 ? 2.509 -8.121 18.222 1.00 93.12 226 GLU A O 1
ATOM 1764 N N . ILE A 1 227 ? 4.691 -8.269 18.716 1.00 94.56 227 ILE A N 1
ATOM 1765 C CA . ILE A 1 227 ? 5.023 -9.132 17.584 1.00 94.56 227 ILE A CA 1
ATOM 1766 C C . ILE A 1 227 ? 5.001 -10.575 18.086 1.00 94.56 227 ILE A C 1
ATOM 1768 O O . ILE A 1 227 ? 5.656 -10.908 19.075 1.00 94.56 227 ILE A O 1
ATOM 1772 N N . VAL A 1 228 ? 4.248 -11.436 17.401 1.00 94.50 228 VAL A N 1
ATOM 1773 C CA . VAL A 1 228 ? 4.107 -12.873 17.728 1.00 94.50 228 VAL A CA 1
ATOM 1774 C C . VAL A 1 228 ? 4.680 -13.791 16.644 1.00 94.50 228 VAL A C 1
ATOM 1776 O O . VAL A 1 228 ? 4.825 -14.991 16.857 1.00 94.50 228 VAL A O 1
ATOM 1779 N N . SER A 1 229 ? 4.994 -13.246 15.467 1.00 94.56 229 SER A N 1
ATOM 1780 C CA . SER A 1 229 ? 5.556 -13.982 14.337 1.00 94.56 229 SER A CA 1
ATOM 1781 C C . SER A 1 229 ? 6.345 -13.036 13.435 1.00 94.56 229 SER A C 1
ATOM 1783 O O . SER A 1 229 ? 5.921 -11.905 13.204 1.00 94.56 229 SER A O 1
ATOM 1785 N N . LEU A 1 230 ? 7.481 -13.514 12.929 1.00 94.12 230 LEU A N 1
ATOM 1786 C CA . LEU A 1 230 ? 8.292 -12.858 11.909 1.00 94.12 230 LEU A CA 1
ATOM 1787 C C . LEU A 1 230 ? 8.677 -13.898 10.862 1.00 94.12 230 LEU A C 1
ATOM 1789 O O . LEU A 1 230 ? 8.990 -15.042 11.192 1.00 94.12 230 LEU A O 1
ATOM 1793 N N . TYR A 1 231 ? 8.666 -13.491 9.599 1.00 93.50 231 TYR A N 1
ATOM 1794 C CA . TYR A 1 231 ? 9.073 -14.323 8.478 1.00 93.50 231 TYR A CA 1
ATOM 1795 C C . TYR A 1 231 ? 9.826 -13.470 7.465 1.00 93.50 231 TYR A C 1
ATOM 1797 O O . TYR A 1 231 ? 9.369 -12.389 7.100 1.00 93.50 231 TYR A O 1
ATOM 1805 N N . HIS A 1 232 ? 10.965 -13.971 6.997 1.00 92.50 232 HIS A N 1
ATOM 1806 C CA . HIS A 1 232 ? 11.757 -13.339 5.951 1.00 92.50 232 HIS A CA 1
ATOM 1807 C C . HIS A 1 232 ? 12.236 -14.394 4.963 1.00 92.50 232 HIS A C 1
ATOM 1809 O O . HIS A 1 232 ? 12.673 -15.480 5.348 1.00 92.50 232 HIS A O 1
ATOM 1815 N N . ARG A 1 233 ? 12.148 -14.063 3.675 1.00 90.06 233 ARG A N 1
ATOM 1816 C CA . ARG A 1 233 ? 12.659 -14.888 2.588 1.00 90.06 233 ARG A CA 1
ATOM 1817 C C . ARG A 1 233 ? 13.267 -14.003 1.512 1.00 90.06 233 ARG A C 1
ATOM 1819 O O . ARG A 1 233 ? 12.594 -13.120 0.989 1.00 90.06 233 ARG A O 1
ATOM 1826 N N . ARG A 1 234 ? 14.511 -14.312 1.150 1.00 83.81 234 ARG A N 1
ATOM 1827 C CA . ARG A 1 234 ? 15.207 -13.736 -0.002 1.00 83.81 234 ARG A CA 1
ATOM 1828 C C . ARG A 1 234 ? 14.990 -14.613 -1.232 1.00 83.81 234 ARG A C 1
ATOM 1830 O O . ARG A 1 234 ? 14.997 -15.841 -1.134 1.00 83.81 234 ARG A O 1
ATOM 1837 N N . PHE A 1 235 ? 14.811 -13.977 -2.382 1.00 76.31 235 PHE A N 1
ATOM 1838 C CA . PHE A 1 235 ? 14.738 -14.643 -3.678 1.00 76.31 235 PHE A CA 1
ATOM 1839 C C . PHE A 1 235 ? 15.974 -14.256 -4.495 1.00 76.31 235 PHE A C 1
ATOM 1841 O O . PHE A 1 235 ? 16.323 -13.081 -4.551 1.00 76.31 235 PHE A O 1
ATOM 1848 N N . TYR A 1 236 ? 16.643 -15.245 -5.088 1.00 62.25 236 TYR A N 1
ATOM 1849 C CA . TYR A 1 236 ? 17.827 -15.055 -5.929 1.00 62.25 236 TYR A CA 1
ATOM 1850 C C . TYR A 1 236 ? 17.466 -15.225 -7.405 1.00 62.25 236 TYR A C 1
ATOM 1852 O O . TYR A 1 236 ? 16.534 -15.964 -7.737 1.00 62.25 236 TYR A O 1
ATOM 1860 N N . HIS A 1 237 ? 18.240 -14.590 -8.286 1.00 55.91 237 HIS A N 1
ATOM 1861 C CA . HIS A 1 237 ? 18.110 -14.738 -9.732 1.00 55.91 237 HIS A CA 1
ATOM 1862 C C . HIS A 1 237 ? 19.469 -15.020 -10.367 1.00 55.91 237 HIS A C 1
ATOM 1864 O O . HIS A 1 237 ? 20.312 -14.133 -10.431 1.00 55.91 237 HIS A O 1
ATOM 1870 N N . GLU A 1 238 ? 19.642 -16.230 -10.893 1.00 47.09 238 GLU A N 1
ATOM 1871 C CA . GLU A 1 238 ? 20.690 -16.559 -11.858 1.00 47.09 238 GLU A CA 1
ATOM 1872 C C . GLU A 1 238 ? 20.128 -17.566 -12.861 1.00 47.09 238 GLU A C 1
ATOM 1874 O O . GLU A 1 238 ? 19.685 -18.641 -12.467 1.00 47.09 238 GLU A O 1
ATOM 1879 N N . LEU A 1 239 ? 20.149 -17.236 -14.154 1.00 45.56 239 LEU A N 1
ATOM 1880 C CA . LEU A 1 239 ? 20.023 -18.215 -15.235 1.00 45.56 239 LEU A CA 1
ATOM 1881 C C . LEU A 1 239 ? 20.933 -17.782 -16.392 1.00 45.56 239 LEU A C 1
ATOM 1883 O O . LEU A 1 239 ? 20.751 -16.713 -16.975 1.00 45.56 239 LEU A O 1
ATOM 1887 N N . GLN A 1 240 ? 21.927 -18.617 -16.714 1.00 38.00 240 GLN A N 1
ATOM 1888 C CA . GLN A 1 240 ? 22.785 -18.477 -17.890 1.00 38.00 240 GLN A CA 1
ATOM 1889 C C . GLN A 1 240 ? 22.405 -19.477 -18.994 1.00 38.00 240 GLN A C 1
ATOM 1891 O O . GLN A 1 240 ? 22.175 -20.657 -18.752 1.00 38.00 240 GLN A O 1
ATOM 1896 N N . LYS A 1 241 ? 22.396 -18.925 -20.212 1.00 43.34 241 LYS A N 1
ATOM 1897 C CA . LYS A 1 241 ? 22.561 -19.480 -21.568 1.00 43.34 241 LYS A CA 1
ATOM 1898 C C . LYS A 1 241 ? 22.813 -20.995 -21.712 1.00 43.34 241 LYS A C 1
ATOM 1900 O O . LYS A 1 241 ? 23.960 -21.420 -21.782 1.00 43.34 241 LYS A O 1
ATOM 1905 N N . VAL A 1 242 ? 21.740 -21.745 -21.938 1.00 47.81 242 VAL A N 1
ATOM 1906 C CA . VAL A 1 242 ? 21.658 -22.977 -22.759 1.00 47.81 242 VAL A CA 1
ATOM 1907 C C . VAL A 1 242 ? 20.238 -23.033 -23.366 1.00 47.81 242 VAL A C 1
ATOM 1909 O O . VAL A 1 242 ? 19.464 -22.122 -23.068 1.00 47.81 242 VAL A O 1
ATOM 1912 N N . ASP A 1 243 ? 19.900 -24.021 -24.214 1.00 63.56 243 ASP A N 1
ATOM 1913 C CA . ASP A 1 243 ? 18.571 -24.233 -24.853 1.00 63.56 243 ASP A CA 1
ATOM 1914 C C . ASP A 1 243 ? 17.430 -24.403 -23.823 1.00 63.56 243 ASP A C 1
ATOM 1916 O O . ASP A 1 243 ? 16.874 -25.477 -23.597 1.00 63.56 243 ASP A O 1
ATOM 1920 N N . ILE A 1 244 ? 17.107 -23.313 -23.137 1.00 66.06 244 ILE A N 1
ATOM 1921 C CA . ILE A 1 244 ? 16.119 -23.206 -22.075 1.00 66.06 244 ILE A CA 1
ATOM 1922 C C . ILE A 1 244 ? 15.243 -22.006 -22.411 1.00 66.06 244 ILE A C 1
ATOM 1924 O O . ILE A 1 244 ? 15.688 -20.854 -22.428 1.00 66.06 244 ILE A O 1
ATOM 1928 N N . TRP A 1 245 ? 13.957 -22.271 -22.615 1.00 70.31 245 TRP A N 1
ATOM 1929 C CA . TRP A 1 245 ? 12.943 -21.239 -22.767 1.00 70.31 245 TRP A CA 1
ATOM 1930 C C . TRP A 1 245 ? 12.576 -20.668 -21.392 1.00 70.31 245 TRP A C 1
ATOM 1932 O O . TRP A 1 245 ? 11.651 -21.119 -20.722 1.00 70.31 245 TRP A O 1
ATOM 1942 N N . SER A 1 246 ? 13.331 -19.660 -20.951 1.00 77.38 246 SER A N 1
ATOM 1943 C CA . SER A 1 246 ? 13.080 -18.955 -19.689 1.00 77.38 246 SER A CA 1
ATOM 1944 C C . SER A 1 246 ? 11.863 -18.024 -19.810 1.00 77.38 246 SER A C 1
ATOM 1946 O O . SER A 1 246 ? 11.846 -17.121 -20.652 1.00 77.38 246 SER A O 1
ATOM 1948 N N . ARG A 1 247 ? 10.816 -18.253 -19.005 1.00 85.44 247 ARG A N 1
ATOM 1949 C CA . ARG A 1 247 ? 9.514 -17.557 -19.066 1.00 85.44 247 ARG A CA 1
ATOM 1950 C C . ARG A 1 247 ? 8.986 -17.201 -17.674 1.00 85.44 247 ARG A C 1
ATOM 1952 O O . ARG A 1 247 ? 9.417 -17.760 -16.671 1.00 85.44 247 ARG A O 1
ATOM 1959 N N . GLY A 1 248 ? 8.037 -16.268 -17.620 1.00 76.88 248 GLY A N 1
ATOM 1960 C CA . GLY A 1 248 ? 7.438 -15.756 -16.381 1.00 76.88 248 GLY A CA 1
ATOM 1961 C C . GLY A 1 248 ? 8.122 -14.492 -15.857 1.00 76.88 248 GLY A C 1
ATOM 1962 O O . GLY A 1 248 ? 9.158 -14.085 -16.376 1.00 76.88 248 GLY A O 1
ATOM 1963 N N . ARG A 1 249 ? 7.558 -13.881 -14.806 1.00 75.12 249 ARG A N 1
ATOM 1964 C CA . ARG A 1 249 ? 7.978 -12.576 -14.249 1.00 75.12 249 ARG A CA 1
ATOM 1965 C C . ARG A 1 249 ? 9.491 -12.343 -14.199 1.00 75.12 249 ARG A C 1
ATOM 1967 O O . ARG A 1 249 ? 9.964 -11.301 -14.638 1.00 75.12 249 ARG A O 1
ATOM 1974 N N . PHE A 1 250 ? 10.228 -13.312 -13.665 1.00 71.69 250 PHE A N 1
ATOM 1975 C CA . PHE A 1 250 ? 11.685 -13.246 -13.541 1.00 71.69 250 PHE A CA 1
ATOM 1976 C C . PHE A 1 250 ? 12.420 -14.102 -14.578 1.00 71.69 250 PHE A C 1
ATOM 1978 O O . PHE A 1 250 ? 13.635 -14.007 -14.686 1.00 71.69 250 PHE A O 1
ATOM 1985 N N . GLY A 1 251 ? 11.700 -14.925 -15.346 1.00 70.81 251 GLY A N 1
ATOM 1986 C CA . GLY A 1 251 ? 12.283 -15.728 -16.417 1.00 70.81 251 GLY A CA 1
ATOM 1987 C C . GLY A 1 251 ? 12.472 -14.933 -17.710 1.00 70.81 251 GLY A C 1
ATOM 1988 O O . GLY A 1 251 ? 13.542 -14.994 -18.309 1.00 70.81 251 GLY A O 1
ATOM 1989 N N . SER A 1 252 ? 11.463 -14.159 -18.122 1.00 78.25 252 SER A N 1
ATOM 1990 C CA . SER A 1 252 ? 11.528 -13.277 -19.299 1.00 78.25 252 SER A CA 1
ATOM 1991 C C . SER A 1 252 ? 11.989 -11.853 -18.973 1.00 78.25 252 SER A C 1
ATOM 1993 O O . SER A 1 252 ? 12.314 -11.098 -19.886 1.00 78.25 252 SER A O 1
ATOM 1995 N N . TRP A 1 253 ? 12.001 -11.484 -17.687 1.00 75.62 253 TRP A N 1
ATOM 1996 C CA . TRP A 1 253 ? 12.398 -10.165 -17.173 1.00 75.62 253 TRP A CA 1
ATOM 1997 C C . TRP A 1 253 ? 11.624 -8.976 -17.772 1.00 75.62 253 TRP A C 1
ATOM 1999 O O . TRP A 1 253 ? 12.109 -7.847 -17.814 1.00 75.62 253 TRP A O 1
ATOM 2009 N N . LYS A 1 254 ? 10.392 -9.220 -18.224 1.00 77.00 254 LYS A N 1
ATOM 2010 C CA . LYS A 1 254 ? 9.486 -8.181 -18.724 1.00 77.00 254 LYS A CA 1
ATOM 2011 C C . LYS A 1 254 ? 8.398 -7.919 -17.703 1.00 77.00 254 LYS A C 1
ATOM 2013 O O . LYS A 1 254 ? 7.455 -8.699 -17.566 1.00 77.00 254 LYS A O 1
ATOM 2018 N N . TYR A 1 255 ? 8.545 -6.833 -16.954 1.00 76.25 255 TYR A N 1
ATOM 2019 C CA . TYR A 1 255 ? 7.604 -6.490 -15.891 1.00 76.25 255 TYR A CA 1
ATOM 2020 C C . TYR A 1 255 ? 6.195 -6.215 -16.419 1.00 76.25 255 TYR A C 1
ATOM 2022 O O . TYR A 1 255 ? 5.214 -6.617 -15.796 1.00 76.25 255 TYR A O 1
ATOM 2030 N N . GLU A 1 256 ? 6.100 -5.571 -17.580 1.00 78.81 256 GLU A N 1
ATOM 2031 C CA . GLU A 1 256 ? 4.859 -5.248 -18.281 1.00 78.81 256 GLU A CA 1
ATOM 2032 C C . GLU A 1 256 ? 4.016 -6.484 -18.637 1.00 78.81 256 GLU A C 1
ATOM 2034 O O . GLU A 1 256 ? 2.825 -6.356 -18.908 1.00 78.81 256 GLU A O 1
ATOM 2039 N N . VAL A 1 257 ? 4.618 -7.679 -18.570 1.00 83.12 257 VAL A N 1
ATOM 2040 C CA . VAL A 1 257 ? 3.966 -8.993 -18.686 1.00 83.12 257 VAL A CA 1
ATOM 2041 C C . VAL A 1 257 ? 4.408 -9.939 -17.557 1.00 83.12 257 VAL A C 1
ATOM 2043 O O . VAL A 1 257 ? 4.593 -11.141 -17.738 1.00 83.12 257 VAL A O 1
ATOM 2046 N N . GLY A 1 258 ? 4.593 -9.385 -16.357 1.00 78.12 258 GLY A N 1
ATOM 2047 C CA . GLY A 1 258 ? 5.120 -10.088 -15.184 1.00 78.12 258 GLY A CA 1
ATOM 2048 C C . GLY A 1 258 ? 4.092 -10.389 -14.089 1.00 78.12 258 GLY A C 1
ATOM 2049 O O . GLY A 1 258 ? 4.485 -10.751 -12.977 1.00 78.12 258 GLY A O 1
ATOM 2050 N N . ASN A 1 259 ? 2.795 -10.196 -14.344 1.00 79.00 259 ASN A N 1
ATOM 2051 C CA . ASN A 1 259 ? 1.725 -10.566 -13.406 1.00 79.00 259 ASN A CA 1
ATOM 2052 C C . ASN A 1 259 ? 1.361 -12.060 -13.533 1.00 79.00 259 ASN A C 1
ATOM 2054 O O . ASN A 1 259 ? 1.947 -12.774 -14.348 1.00 79.00 259 ASN A O 1
ATOM 2058 N N . GLN A 1 260 ? 0.449 -12.558 -12.688 1.00 67.94 260 GLN A N 1
ATOM 2059 C CA . GLN A 1 260 ? 0.101 -13.989 -12.628 1.00 67.94 260 GLN A CA 1
ATOM 2060 C C . GLN A 1 260 ? -0.498 -14.507 -13.942 1.00 67.94 260 GLN A C 1
ATOM 2062 O O . GLN A 1 260 ? -0.045 -15.521 -14.462 1.00 67.94 260 GLN A O 1
ATOM 2067 N N . ASP A 1 261 ? -1.471 -13.780 -14.484 1.00 78.25 261 ASP A N 1
ATOM 2068 C CA . ASP A 1 261 ? -2.108 -14.028 -15.779 1.00 78.25 261 ASP A CA 1
ATOM 2069 C C . ASP A 1 261 ? -1.081 -14.079 -16.916 1.00 78.25 261 ASP A C 1
ATOM 2071 O O . ASP A 1 261 ? -1.026 -15.048 -17.669 1.00 78.25 261 ASP A O 1
ATOM 2075 N N . HIS A 1 262 ? -0.194 -13.088 -16.976 1.00 86.19 262 HIS A N 1
ATOM 2076 C CA . HIS A 1 262 ? 0.853 -13.023 -17.987 1.00 86.19 262 HIS A CA 1
ATOM 2077 C C . HIS A 1 262 ? 1.874 -14.147 -17.828 1.00 86.19 262 HIS A C 1
ATOM 2079 O O . HIS A 1 262 ? 2.238 -14.788 -18.802 1.00 86.19 262 HIS A O 1
ATOM 2085 N N . SER A 1 263 ? 2.324 -14.427 -16.601 1.00 81.31 263 SER A N 1
ATOM 2086 C CA . SER A 1 263 ? 3.300 -15.492 -16.341 1.00 81.31 263 SER A CA 1
ATOM 2087 C C . SER A 1 263 ? 2.740 -16.867 -16.696 1.00 81.31 263 SER A C 1
ATOM 2089 O O . SER A 1 263 ? 3.470 -17.694 -17.238 1.00 81.31 263 SER A O 1
ATOM 2091 N N . PHE A 1 264 ? 1.450 -17.094 -16.436 1.00 84.38 264 PHE A N 1
ATOM 2092 C CA . PHE A 1 264 ? 0.748 -18.292 -16.880 1.00 84.38 264 PHE A CA 1
ATOM 2093 C C . PHE A 1 264 ? 0.722 -18.378 -18.411 1.00 84.38 264 PHE A C 1
ATOM 2095 O O . PHE A 1 264 ? 1.152 -19.385 -18.976 1.00 84.38 264 PHE A O 1
ATOM 2102 N N . MET A 1 265 ? 0.309 -17.300 -19.085 1.00 91.44 265 MET A N 1
ATOM 2103 C CA . MET A 1 265 ? 0.248 -17.264 -20.548 1.00 91.44 265 MET A CA 1
ATOM 2104 C C . MET A 1 265 ? 1.623 -17.373 -21.212 1.00 91.44 265 MET A C 1
ATOM 2106 O O . MET A 1 265 ? 1.737 -18.040 -22.230 1.00 91.44 265 MET A O 1
ATOM 2110 N N . LEU A 1 266 ? 2.688 -16.839 -20.609 1.00 86.56 266 LEU A N 1
ATOM 2111 C CA . LEU A 1 266 ? 4.063 -17.021 -21.084 1.00 86.56 266 LEU A CA 1
ATOM 2112 C C . LEU A 1 266 ? 4.478 -18.499 -21.104 1.00 86.56 266 LEU A C 1
ATOM 2114 O O . LEU A 1 266 ? 5.205 -18.907 -22.002 1.00 86.56 266 LEU A O 1
ATOM 2118 N N . GLY A 1 267 ? 4.030 -19.308 -20.139 1.00 84.81 267 GLY A N 1
ATOM 2119 C CA . GLY A 1 267 ? 4.261 -20.756 -20.166 1.00 84.81 267 GLY A CA 1
ATOM 2120 C C . GLY A 1 267 ? 3.426 -21.457 -21.241 1.00 84.81 267 GLY A C 1
ATOM 2121 O O . GLY A 1 267 ? 3.937 -22.275 -22.001 1.00 84.81 267 GLY A O 1
ATOM 2122 N N . VAL A 1 268 ? 2.146 -21.097 -21.331 1.00 89.88 268 VAL A N 1
ATOM 2123 C CA . VAL A 1 268 ? 1.178 -21.655 -22.288 1.00 89.88 268 VAL A CA 1
ATOM 2124 C C . VAL A 1 268 ? 1.553 -21.359 -23.748 1.00 89.88 268 VAL A C 1
ATOM 2126 O O . VAL A 1 268 ? 1.446 -22.232 -24.610 1.00 89.88 268 VAL A O 1
ATOM 2129 N N . GLU A 1 269 ? 2.008 -20.144 -24.037 1.00 92.00 269 GLU A N 1
ATOM 2130 C CA . GLU A 1 269 ? 2.479 -19.736 -25.362 1.00 92.00 269 GLU A CA 1
ATOM 2131 C C . GLU A 1 269 ? 3.848 -20.332 -25.689 1.00 92.00 269 GLU A C 1
ATOM 2133 O O . GLU A 1 269 ? 4.070 -20.732 -26.826 1.00 92.00 269 GLU A O 1
ATOM 2138 N N . CYS A 1 270 ? 4.736 -20.472 -24.701 1.00 87.56 270 CYS A N 1
ATOM 2139 C CA . CYS A 1 270 ? 6.024 -21.135 -24.890 1.00 87.56 270 CYS A CA 1
ATOM 2140 C C . CYS A 1 270 ? 5.858 -22.593 -25.326 1.00 87.56 270 CYS A C 1
ATOM 2142 O O . CYS A 1 270 ? 6.529 -23.038 -26.255 1.00 87.56 270 CYS A O 1
ATOM 2144 N N . VAL A 1 271 ? 4.952 -23.343 -24.690 1.00 85.69 271 VAL A N 1
ATOM 2145 C CA . VAL A 1 271 ? 4.658 -24.729 -25.094 1.00 85.69 271 VAL A CA 1
ATOM 2146 C C . VAL A 1 271 ? 4.093 -24.776 -26.516 1.00 85.69 271 VAL A C 1
ATOM 2148 O O . VAL A 1 271 ? 4.524 -25.603 -27.315 1.00 85.69 271 VAL A O 1
ATOM 2151 N N . ASP A 1 272 ? 3.185 -23.865 -26.867 1.00 89.12 272 ASP A N 1
ATOM 2152 C CA . ASP A 1 272 ? 2.634 -23.793 -28.225 1.00 89.12 272 ASP A CA 1
ATOM 2153 C C . ASP A 1 272 ? 3.665 -23.402 -29.278 1.00 89.12 272 ASP A C 1
ATOM 2155 O O . ASP A 1 272 ? 3.627 -23.906 -30.401 1.00 89.12 272 ASP A O 1
ATOM 2159 N N . ASN A 1 273 ? 4.595 -22.520 -28.927 1.00 87.25 273 ASN A N 1
ATOM 2160 C CA . ASN A 1 273 ? 5.694 -22.155 -29.799 1.00 87.25 273 ASN A CA 1
ATOM 2161 C C . ASN A 1 273 ? 6.584 -23.367 -30.084 1.00 87.25 273 ASN A C 1
ATOM 2163 O O . ASN A 1 273 ? 6.857 -23.664 -31.245 1.00 87.25 273 ASN A O 1
ATOM 2167 N N . VAL A 1 274 ? 6.963 -24.104 -29.037 1.00 80.81 274 VAL A N 1
ATOM 2168 C CA . VAL A 1 274 ? 7.814 -25.295 -29.152 1.00 80.81 274 VAL A CA 1
ATOM 2169 C C . VAL A 1 274 ? 7.131 -26.412 -29.946 1.00 80.81 274 VAL A C 1
ATOM 2171 O O . VAL A 1 274 ? 7.782 -27.059 -30.763 1.00 80.81 274 VAL A O 1
ATOM 2174 N N . LEU A 1 275 ? 5.834 -26.651 -29.729 1.00 85.00 275 LEU A N 1
ATOM 2175 C CA . LEU A 1 275 ? 5.114 -27.762 -30.364 1.00 85.00 275 LEU A CA 1
ATOM 2176 C C . LEU A 1 275 ? 4.575 -27.434 -31.762 1.00 85.00 275 LEU A C 1
ATOM 2178 O O . LEU A 1 275 ? 4.531 -28.316 -32.619 1.00 85.00 275 LEU A O 1
ATOM 2182 N N . TYR A 1 276 ? 4.140 -26.195 -31.989 1.00 90.38 276 TYR A N 1
ATOM 2183 C CA . TYR A 1 276 ? 3.336 -25.823 -33.159 1.00 90.38 276 TYR A CA 1
ATOM 2184 C C . TYR A 1 276 ? 3.851 -24.576 -33.892 1.00 90.38 276 TYR A C 1
ATOM 2186 O O . TYR A 1 276 ? 3.253 -24.167 -34.886 1.00 90.38 276 TYR A O 1
ATOM 2194 N N . GLY A 1 277 ? 4.936 -23.948 -33.426 1.00 85.56 277 GLY A N 1
ATOM 2195 C CA . GLY A 1 277 ? 5.497 -22.742 -34.042 1.00 85.56 277 GLY A CA 1
ATOM 2196 C C . GLY A 1 277 ? 4.633 -21.487 -33.876 1.00 85.56 277 GLY A C 1
ATOM 2197 O O . GLY A 1 277 ? 4.824 -20.511 -34.602 1.00 85.56 277 GLY A O 1
ATOM 2198 N N . VAL A 1 278 ? 3.673 -21.492 -32.945 1.00 90.06 278 VAL A N 1
ATOM 2199 C CA . VAL A 1 278 ? 2.793 -20.340 -32.690 1.00 90.06 278 VAL A CA 1
ATOM 2200 C C . VAL A 1 278 ? 3.598 -19.190 -32.061 1.00 90.06 278 VAL A C 1
ATOM 2202 O O . VAL A 1 278 ? 4.427 -19.442 -31.184 1.00 90.06 278 VAL A O 1
ATOM 2205 N N . PRO A 1 279 ? 3.392 -17.924 -32.466 1.00 89.06 279 PRO A N 1
ATOM 2206 C CA . PRO A 1 279 ? 4.089 -16.786 -31.866 1.00 89.06 279 PRO A CA 1
ATOM 2207 C C . PRO A 1 279 ? 3.757 -16.564 -30.381 1.00 89.06 279 PRO A C 1
ATOM 2209 O O . PRO A 1 279 ? 2.594 -16.592 -29.983 1.00 89.06 279 PRO A O 1
ATOM 2212 N N . GLU A 1 280 ? 4.772 -16.235 -29.578 1.00 89.69 280 GLU A N 1
ATOM 2213 C CA . GLU A 1 280 ? 4.613 -15.883 -28.158 1.00 89.69 280 GLU A CA 1
ATOM 2214 C C . GLU A 1 280 ? 4.218 -14.407 -27.991 1.00 89.69 280 GLU A C 1
ATOM 2216 O O . GLU A 1 280 ? 5.048 -13.519 -27.755 1.00 89.69 280 GLU A O 1
ATOM 2221 N N . MET A 1 281 ? 2.927 -14.128 -28.169 1.00 93.56 281 MET A N 1
ATOM 2222 C CA . MET A 1 281 ? 2.364 -12.778 -28.143 1.00 93.56 281 MET A CA 1
ATOM 2223 C C . MET A 1 281 ? 2.567 -12.063 -26.807 1.00 93.56 281 MET A C 1
ATOM 2225 O O . MET A 1 281 ? 2.928 -10.887 -26.809 1.00 93.56 281 MET A O 1
ATOM 2229 N N . THR A 1 282 ? 2.407 -12.750 -25.678 1.00 89.44 282 THR A N 1
ATOM 2230 C CA . THR A 1 282 ? 2.637 -12.184 -24.346 1.00 89.44 282 THR A CA 1
ATOM 2231 C C . THR A 1 282 ? 4.107 -11.818 -24.153 1.00 89.44 282 THR A C 1
ATOM 2233 O O . THR A 1 282 ? 4.415 -10.783 -23.570 1.00 89.44 282 THR A O 1
ATOM 2236 N N . LEU A 1 283 ? 5.042 -12.607 -24.691 1.00 85.38 283 LEU A N 1
ATOM 2237 C CA . LEU A 1 283 ? 6.469 -12.300 -24.574 1.00 85.38 283 LEU A CA 1
ATOM 2238 C C . LEU A 1 283 ? 6.880 -11.116 -25.453 1.00 85.38 283 LEU A C 1
ATOM 2240 O O . LEU A 1 283 ? 7.646 -10.253 -25.015 1.00 85.38 283 LEU A O 1
ATOM 2244 N N . HIS A 1 284 ? 6.424 -11.089 -26.704 1.00 88.38 284 HIS A N 1
ATOM 2245 C CA . HIS A 1 284 ? 6.948 -10.168 -27.714 1.00 88.38 284 HIS A CA 1
ATOM 2246 C C . HIS A 1 284 ? 6.098 -8.913 -27.914 1.00 88.38 284 HIS A C 1
ATOM 2248 O O . HIS A 1 284 ? 6.647 -7.892 -28.317 1.00 88.38 284 HIS A O 1
ATOM 2254 N N . ASN A 1 285 ? 4.807 -8.946 -27.572 1.00 90.00 285 ASN A N 1
ATOM 2255 C CA . ASN A 1 285 ? 3.864 -7.856 -27.826 1.00 90.00 285 ASN A CA 1
ATOM 2256 C C . ASN A 1 285 ? 3.062 -7.437 -26.568 1.00 90.00 285 ASN A C 1
ATOM 2258 O O . ASN A 1 285 ? 1.829 -7.506 -26.582 1.00 90.00 285 ASN A O 1
ATOM 2262 N N . PRO A 1 286 ? 3.713 -6.936 -25.493 1.00 84.81 286 PRO A N 1
ATOM 2263 C CA . PRO A 1 286 ? 3.038 -6.518 -24.259 1.00 84.81 286 PRO A CA 1
ATOM 2264 C C . PRO A 1 286 ? 1.861 -5.559 -24.453 1.00 84.81 286 PRO A C 1
ATOM 2266 O O . PRO A 1 286 ? 0.821 -5.727 -23.823 1.00 84.81 286 PRO A O 1
ATOM 2269 N N . ASN A 1 287 ? 1.997 -4.561 -25.332 1.00 82.00 287 ASN A N 1
ATOM 2270 C CA . ASN A 1 287 ? 0.932 -3.585 -25.582 1.00 82.00 287 ASN A CA 1
ATOM 2271 C C . ASN A 1 287 ? -0.299 -4.233 -26.226 1.00 82.00 287 ASN A C 1
ATOM 2273 O O . ASN A 1 287 ? -1.424 -3.887 -25.872 1.00 82.00 287 ASN A O 1
ATOM 2277 N N . TRP A 1 288 ? -0.096 -5.201 -27.124 1.00 85.12 288 TRP A N 1
ATOM 2278 C CA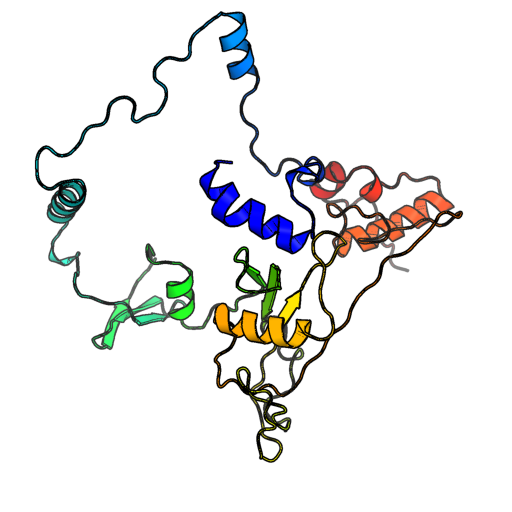 . TRP A 1 288 ? -1.187 -5.929 -27.770 1.00 85.12 288 TRP A CA 1
ATOM 2279 C C . TRP A 1 288 ? -1.990 -6.725 -26.744 1.00 85.12 288 TRP A C 1
ATOM 2281 O O . TRP A 1 288 ? -3.205 -6.573 -26.667 1.00 85.12 288 TRP A O 1
ATOM 2291 N N . VAL A 1 289 ? -1.316 -7.522 -25.909 1.00 86.75 289 VAL A N 1
ATOM 2292 C CA . VAL A 1 289 ? -1.997 -8.396 -24.941 1.00 86.75 289 VAL A CA 1
ATOM 2293 C C . VAL A 1 289 ? -2.642 -7.625 -23.785 1.00 86.75 289 VAL A C 1
ATOM 2295 O O . VAL A 1 289 ? -3.688 -8.048 -23.305 1.00 86.75 289 VAL A O 1
ATOM 2298 N N . ASN A 1 290 ? -2.072 -6.482 -23.377 1.00 82.06 290 ASN A N 1
ATOM 2299 C CA . ASN A 1 290 ? -2.572 -5.665 -22.263 1.00 82.06 290 ASN A CA 1
ATOM 2300 C C . ASN A 1 290 ? -3.779 -4.777 -22.615 1.00 82.06 290 ASN A C 1
ATOM 2302 O O . ASN A 1 290 ? -4.466 -4.296 -21.713 1.00 82.06 290 ASN A O 1
ATOM 2306 N N . THR A 1 291 ? -4.017 -4.494 -23.899 1.00 82.12 291 THR A N 1
ATOM 2307 C CA . THR A 1 291 ? -5.070 -3.557 -24.346 1.00 82.12 291 THR A CA 1
ATOM 2308 C C . THR A 1 291 ? -6.337 -4.252 -24.833 1.00 82.12 291 THR A C 1
ATOM 2310 O O . THR A 1 291 ? -7.320 -3.586 -25.162 1.00 82.12 291 THR A O 1
ATOM 2313 N N . ARG A 1 292 ? -6.355 -5.588 -24.836 1.00 85.56 292 ARG A N 1
ATOM 2314 C CA . ARG A 1 292 ? -7.485 -6.393 -25.303 1.00 85.56 292 ARG A CA 1
ATOM 2315 C C . ARG A 1 292 ? -7.790 -7.549 -24.362 1.00 85.56 292 ARG A C 1
ATOM 2317 O O . ARG A 1 292 ? -6.956 -7.979 -23.573 1.00 85.56 292 ARG A O 1
ATOM 2324 N N . LYS A 1 293 ? -8.988 -8.107 -24.511 1.00 83.56 293 LYS A N 1
ATOM 2325 C CA . LYS A 1 293 ? -9.301 -9.443 -24.005 1.00 83.56 293 LYS A CA 1
ATOM 2326 C C . LYS A 1 293 ? -8.833 -10.465 -25.048 1.00 83.56 293 LYS A C 1
ATOM 2328 O O . LYS A 1 293 ? -9.148 -10.298 -26.221 1.00 83.56 293 LYS A O 1
ATOM 2333 N N . ASN A 1 294 ? -8.075 -11.473 -24.623 1.00 87.69 294 ASN A N 1
ATOM 2334 C CA . ASN A 1 294 ? -7.605 -12.567 -25.479 1.00 87.69 294 ASN A CA 1
ATOM 2335 C C . ASN A 1 294 ? -8.516 -13.778 -25.234 1.00 87.69 294 ASN A C 1
ATOM 2337 O O . ASN A 1 294 ? -8.490 -14.350 -24.144 1.00 87.69 294 ASN A O 1
ATOM 2341 N N . ASP A 1 295 ? -9.386 -14.097 -26.187 1.00 90.19 295 ASP A N 1
ATOM 2342 C CA . ASP A 1 295 ? -10.460 -15.094 -26.069 1.00 90.19 295 ASP A CA 1
ATOM 2343 C C . ASP A 1 295 ? -10.407 -16.193 -27.143 1.00 90.19 295 ASP A C 1
ATOM 2345 O O . ASP A 1 295 ? -11.245 -17.094 -27.154 1.00 90.19 295 ASP A O 1
ATOM 2349 N N . GLU A 1 296 ? -9.389 -16.172 -28.002 1.00 86.44 296 GLU A N 1
ATOM 2350 C CA . GLU A 1 296 ? -9.204 -17.142 -29.083 1.00 86.44 296 GLU A CA 1
ATOM 2351 C C . GLU A 1 296 ? -8.789 -18.521 -28.568 1.00 86.44 296 GLU A C 1
ATOM 2353 O O . GLU A 1 296 ? -9.170 -19.548 -29.131 1.00 86.44 296 GLU A O 1
ATOM 2358 N N . ARG A 1 297 ? -8.000 -18.553 -27.488 1.00 81.94 297 ARG A N 1
ATOM 2359 C CA . ARG A 1 297 ? -7.519 -19.787 -26.870 1.00 81.94 297 ARG A CA 1
ATOM 2360 C C . ARG A 1 297 ? -8.420 -20.173 -25.707 1.00 81.94 297 ARG A C 1
ATOM 2362 O O . ARG A 1 297 ? -8.547 -19.433 -24.735 1.00 81.94 297 ARG A O 1
ATOM 2369 N N . THR A 1 298 ? -8.997 -21.366 -25.779 1.00 83.94 298 THR A N 1
ATOM 2370 C CA . THR A 1 298 ? -9.883 -21.903 -24.742 1.00 83.94 298 THR A CA 1
ATOM 2371 C C . THR A 1 298 ? -9.399 -23.270 -24.275 1.00 83.94 298 THR A C 1
ATOM 2373 O O . THR A 1 298 ? -8.770 -24.015 -25.027 1.00 83.94 298 THR A O 1
ATOM 2376 N N . LEU A 1 299 ? -9.668 -23.600 -23.011 1.00 83.94 299 LEU A N 1
ATOM 2377 C CA . LEU A 1 299 ? -9.503 -24.961 -22.516 1.00 83.94 299 LEU A CA 1
ATOM 2378 C C . LEU A 1 299 ? -10.731 -25.752 -22.975 1.00 83.94 299 LEU A C 1
ATOM 2380 O O . LEU A 1 299 ? -11.833 -25.506 -22.484 1.00 83.94 299 LEU A O 1
ATOM 2384 N N . ALA A 1 300 ? -10.567 -26.662 -23.936 1.00 75.44 300 ALA A N 1
ATOM 2385 C CA . ALA A 1 300 ? -11.629 -27.609 -24.250 1.00 75.44 300 ALA A CA 1
ATOM 2386 C C . ALA A 1 300 ? -11.902 -28.457 -22.998 1.00 75.44 300 ALA A C 1
ATOM 2388 O O . ALA A 1 300 ? -10.960 -28.916 -22.350 1.00 75.44 300 ALA A O 1
ATOM 2389 N N . ALA A 1 301 ? -13.175 -28.627 -22.632 1.00 49.12 301 ALA A N 1
ATOM 2390 C CA . ALA A 1 301 ? -13.546 -29.545 -21.562 1.00 49.12 301 ALA A CA 1
ATOM 2391 C C . ALA A 1 301 ? -13.085 -30.954 -21.962 1.00 49.12 301 ALA A C 1
ATOM 2393 O O . ALA A 1 301 ? -13.492 -31.452 -23.012 1.00 49.12 301 ALA A O 1
ATOM 2394 N N . ILE A 1 302 ? -12.187 -31.528 -21.162 1.00 43.06 302 ILE A N 1
ATOM 2395 C CA . ILE A 1 302 ? -11.753 -32.925 -21.269 1.00 43.06 302 ILE A CA 1
ATOM 2396 C C . ILE A 1 302 ? -12.838 -33.809 -20.659 1.00 43.06 302 ILE A C 1
ATOM 2398 O O . ILE A 1 302 ? -13.331 -33.435 -19.568 1.00 43.06 302 ILE A O 1
#